Protein AF-A0A9X3I2Q0-F1 (afdb_monomer_lite)

Secondary structure (DSSP, 8-state):
-EEEEE-TTS-EEEEE----EEEEEETTEEEEEE-HHHHHHTPPPTTSSPPPHHHHHHHHHHHHHHHHIIIIITHHHH---SGGG--HHHHHHHHHHHHHHTTTTSPPPHHHHHHHHHHHHHHHHHHHHTT--SS--GGG--EEEEEETTEEEEEEEPP--TT--PPP---------S--HHHHHHHHHHHHHH-HHHHHHHHHHHHH---HHHHTT--GGGEEESSGGGTT-EEEEE----S-GGG--TT-TTS-SS-EEEEE--STT-TTT--

Foldseek 3Di:
DWDWDQDPVRDTDTDDDDFDWDWDQDPNDTDTDTDLLRCLLQPADPVGDGDAPVSSVLLNVLVVQLCCVDCPVCCVPNVDPDPQADDLVSVLVSLQVCQCQNPPGHHDALVSSVVSLLSVQSSLCSCQVVVSHPPDHNVLFDWDWDDDPPDDTDTDTDRSRPPRDHDDPVDPPVPCPDDPPVCLLVVLLVCCVPPVVCSVVSLCCVQFVDDNLQSLQWDPVQWDADPDVNLQFIKGFGDFPCNPVVQDDSVQGNGDPDTDITTRGDDVSPSPVSD

pLDDT: mean 82.1, std 14.94, range [30.7, 96.94]

Radius of gyration: 24.95 Å; chains: 1; bounding box: 60×42×74 Å

Organism: NCBI:txid2994553

Sequence (275 aa):
MSATETLPNGKNHTVDKMMIMLEQKKNGYAVSVVHPISEFIHLPLKKGGIPNIKTQEQVANSIVNFLNFVFIENHAKYKLSSVKDLLFEHGVDYLNIYGLMGRNNAPVKKETVKRCEWNLTRLYYFLAKKNILNHITINDFDFKEYSYEVLEVKRKPESPFINVNYPNDEEETLLIHDLPRELIIPFIQTAYTYTPRIALGVAFQCFGGLRAGEVVNIARTGITPSGEFGLYGFQVIIKNRNFRPELKDIKGKGTVKKRRRQGIFPFNGELLQLL

Structure (mmCIF, N/CA/C/O backbone):
data_AF-A0A9X3I2Q0-F1
#
_entry.id   AF-A0A9X3I2Q0-F1
#
loop_
_atom_site.group_PDB
_atom_site.id
_atom_site.type_symbol
_atom_site.label_atom_id
_atom_site.label_alt_id
_atom_site.label_comp_id
_atom_site.label_asym_id
_atom_site.label_entity_id
_atom_site.label_seq_id
_atom_site.pdbx_PDB_ins_code
_atom_site.Cartn_x
_atom_site.Cartn_y
_atom_site.Cartn_z
_atom_site.occupancy
_atom_site.B_iso_or_equiv
_atom_site.auth_seq_id
_atom_site.auth_comp_id
_atom_site.auth_asym_id
_atom_site.auth_atom_id
_atom_site.pdbx_PDB_model_num
ATOM 1 N N . MET A 1 1 ? 7.313 15.125 17.012 1.00 46.28 1 MET A N 1
ATOM 2 C CA . MET A 1 1 ? 8.711 14.779 17.372 1.00 46.28 1 MET A CA 1
ATOM 3 C C . MET A 1 1 ? 9.505 14.681 16.084 1.00 46.28 1 MET A C 1
ATOM 5 O O . MET A 1 1 ? 9.104 13.908 15.218 1.00 46.28 1 MET A O 1
ATOM 9 N N . SER A 1 2 ? 10.581 15.452 15.945 1.00 30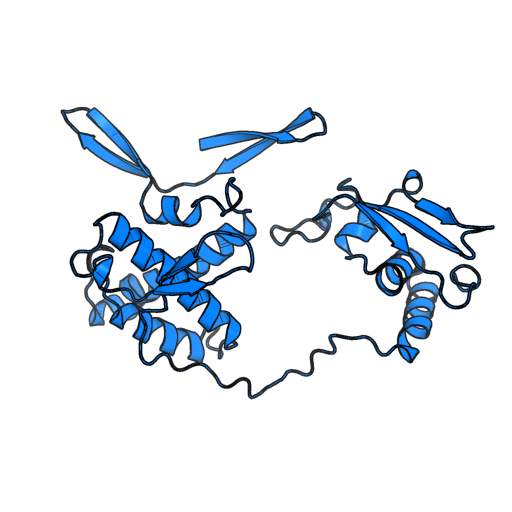.70 2 SER A N 1
ATOM 10 C CA . SER A 1 2 ? 11.485 15.350 14.795 1.00 30.70 2 SER A CA 1
ATOM 11 C C . SER A 1 2 ? 12.571 14.327 15.113 1.00 30.70 2 SER A C 1
ATOM 13 O O . SER A 1 2 ? 13.206 14.400 16.163 1.00 30.70 2 SER A O 1
ATOM 15 N N . ALA A 1 3 ? 12.737 13.338 14.238 1.00 42.81 3 ALA A N 1
ATOM 16 C CA . ALA A 1 3 ? 13.792 12.338 14.350 1.00 42.81 3 ALA A CA 1
ATOM 17 C C . ALA A 1 3 ? 14.791 12.550 13.212 1.00 42.81 3 ALA A C 1
ATOM 19 O O . ALA A 1 3 ? 14.398 12.667 12.048 1.00 42.81 3 ALA A O 1
ATOM 20 N N . THR A 1 4 ? 16.074 12.605 13.549 1.00 34.16 4 THR A N 1
ATOM 21 C CA . THR A 1 4 ? 17.157 12.775 12.581 1.00 34.16 4 THR A CA 1
ATOM 22 C C . THR A 1 4 ? 17.655 11.398 12.158 1.00 34.16 4 THR A C 1
ATOM 24 O O . THR A 1 4 ? 18.200 10.661 12.976 1.00 34.16 4 THR A O 1
ATOM 27 N N . GLU A 1 5 ? 17.471 11.030 10.891 1.00 45.44 5 GLU A N 1
ATOM 28 C CA . GLU A 1 5 ? 18.106 9.838 10.321 1.00 45.44 5 GLU A CA 1
ATOM 29 C C . GLU A 1 5 ? 19.362 10.252 9.553 1.00 45.44 5 GLU A C 1
ATOM 31 O O . GLU A 1 5 ? 19.302 11.052 8.615 1.00 45.44 5 GLU A O 1
ATOM 36 N N . THR A 1 6 ? 20.515 9.703 9.930 1.00 37.59 6 THR A N 1
ATOM 37 C CA . THR A 1 6 ? 21.753 9.882 9.169 1.00 37.59 6 THR A CA 1
ATOM 38 C C . THR A 1 6 ? 21.763 8.892 8.012 1.00 37.59 6 THR A C 1
ATOM 40 O O . THR A 1 6 ? 21.817 7.675 8.196 1.00 37.59 6 THR A O 1
ATOM 43 N N . LEU A 1 7 ? 21.692 9.407 6.788 1.00 46.19 7 LEU A N 1
ATOM 44 C CA . LEU A 1 7 ? 21.786 8.579 5.594 1.00 46.19 7 LEU A CA 1
ATOM 45 C C . LEU A 1 7 ? 23.218 8.021 5.442 1.00 46.19 7 LEU A C 1
ATOM 47 O O . LEU A 1 7 ? 24.177 8.663 5.870 1.00 46.19 7 LEU A O 1
ATOM 51 N N . PRO A 1 8 ? 23.417 6.896 4.723 1.00 39.22 8 PRO A N 1
ATOM 52 C CA . PRO A 1 8 ? 24.745 6.301 4.491 1.00 39.22 8 PRO A CA 1
ATOM 53 C C . PRO A 1 8 ? 25.756 7.200 3.755 1.00 39.22 8 PRO A C 1
ATOM 55 O O . PRO A 1 8 ? 26.887 6.796 3.519 1.00 39.22 8 PRO A O 1
ATOM 58 N N . ASN A 1 9 ? 25.332 8.380 3.302 1.00 53.69 9 ASN A N 1
ATOM 59 C CA . ASN A 1 9 ? 26.166 9.402 2.671 1.00 53.69 9 ASN A CA 1
ATOM 60 C C . ASN A 1 9 ? 26.502 10.565 3.627 1.00 53.69 9 ASN A C 1
ATOM 62 O O . ASN A 1 9 ? 26.901 11.624 3.151 1.00 53.69 9 ASN A O 1
ATOM 66 N N . GLY A 1 10 ? 26.275 10.405 4.936 1.00 45.53 10 GLY A N 1
ATOM 67 C CA . GLY A 1 10 ? 26.574 11.407 5.962 1.00 45.53 10 GLY A CA 1
ATOM 68 C C . GLY A 1 10 ? 25.602 12.590 6.014 1.00 45.53 10 GLY A C 1
ATOM 69 O O . GLY A 1 10 ? 25.798 13.494 6.818 1.00 45.53 10 GLY A O 1
ATOM 70 N N . LYS A 1 11 ? 24.551 12.613 5.180 1.00 49.09 11 LYS A N 1
ATOM 71 C CA . LYS A 1 11 ? 23.533 13.672 5.232 1.00 49.09 11 LYS A CA 1
ATOM 72 C C . LYS A 1 11 ? 22.471 13.343 6.276 1.00 49.09 11 LYS A C 1
ATOM 74 O O . LYS A 1 11 ? 21.853 12.280 6.218 1.00 49.09 11 LYS A O 1
ATOM 79 N N . ASN A 1 12 ? 22.232 14.287 7.180 1.00 42.41 12 ASN A N 1
ATOM 80 C CA . ASN A 1 12 ? 21.123 14.238 8.125 1.00 42.41 12 ASN A CA 1
ATOM 81 C C . ASN A 1 12 ? 19.817 14.536 7.387 1.00 42.41 12 ASN A C 1
ATOM 83 O O . ASN A 1 12 ? 19.688 15.567 6.727 1.00 42.41 12 ASN A O 1
ATOM 87 N N . HIS A 1 13 ? 18.866 13.615 7.473 1.00 50.25 13 HIS A N 1
ATOM 88 C CA . HIS A 1 13 ? 17.511 13.803 6.990 1.00 50.25 13 HIS A CA 1
ATOM 89 C C . HIS A 1 13 ? 16.603 14.024 8.197 1.00 50.25 13 HIS A C 1
ATOM 91 O O . HIS A 1 13 ? 16.436 13.131 9.031 1.00 50.25 13 HIS A O 1
ATOM 97 N N . THR A 1 14 ? 16.022 15.215 8.300 1.00 43.62 14 THR A N 1
ATOM 98 C CA . THR A 1 14 ? 15.002 15.505 9.308 1.00 43.62 14 THR A CA 1
ATOM 99 C C . THR A 1 14 ? 13.705 14.844 8.865 1.00 43.62 14 THR A C 1
ATOM 101 O O . THR A 1 14 ? 13.204 15.113 7.773 1.00 43.62 14 THR A O 1
ATOM 104 N N . VAL A 1 15 ? 13.188 13.918 9.669 1.00 56.28 15 VAL A N 1
ATOM 105 C CA . VAL A 1 15 ? 11.868 13.325 9.454 1.00 56.28 15 VAL A CA 1
ATOM 106 C C . VAL A 1 15 ? 10.928 13.915 10.492 1.00 56.28 15 VAL A C 1
ATOM 108 O O . VAL A 1 15 ? 11.006 13.575 11.677 1.00 56.28 15 VAL A O 1
ATOM 111 N N . ASP A 1 16 ? 10.031 14.784 10.039 1.00 53.66 16 ASP A N 1
ATOM 112 C CA . ASP A 1 16 ? 8.952 15.300 10.871 1.00 53.66 16 ASP A CA 1
ATOM 113 C C . ASP A 1 16 ? 7.819 14.279 10.922 1.00 53.66 16 ASP A C 1
ATOM 115 O O . ASP A 1 16 ? 7.307 13.822 9.899 1.00 53.66 16 ASP A O 1
ATOM 119 N N . LYS A 1 17 ? 7.458 13.879 12.143 1.00 64.00 17 LYS A N 1
ATOM 120 C CA . LYS A 1 17 ? 6.372 12.932 12.402 1.00 64.00 17 LYS A CA 1
ATOM 121 C C . LYS A 1 17 ? 5.273 13.623 13.188 1.00 64.00 17 LYS A C 1
ATOM 123 O O . LYS A 1 17 ? 5.524 14.169 14.271 1.00 64.00 17 LYS A O 1
ATOM 128 N N . MET A 1 18 ? 4.059 13.544 12.655 1.00 66.56 18 MET A N 1
ATOM 129 C CA . MET A 1 18 ? 2.840 13.945 13.344 1.00 66.56 18 MET A CA 1
ATOM 130 C C . MET A 1 18 ? 2.241 12.728 14.047 1.00 66.56 18 MET A C 1
ATOM 132 O O . MET A 1 18 ? 2.024 11.683 13.435 1.00 66.56 18 MET A O 1
ATOM 136 N N . MET A 1 19 ? 2.001 12.859 15.348 1.00 75.56 19 MET A N 1
ATOM 137 C CA . MET A 1 19 ? 1.354 11.842 16.172 1.00 75.56 19 MET A CA 1
ATOM 138 C C . MET A 1 19 ? 0.284 12.520 17.013 1.00 75.56 19 MET A C 1
ATOM 140 O O . MET A 1 19 ? 0.510 13.614 17.530 1.00 75.56 19 MET A O 1
ATOM 144 N N . ILE A 1 20 ? -0.860 11.860 17.162 1.00 79.19 20 ILE A N 1
ATOM 145 C CA . ILE A 1 20 ? -1.876 12.279 18.120 1.00 79.19 20 ILE A CA 1
ATOM 146 C C . ILE A 1 20 ? -1.388 11.826 19.495 1.00 79.19 20 ILE A C 1
ATOM 148 O O . ILE A 1 20 ? -1.065 10.652 19.689 1.00 79.19 20 ILE A O 1
ATOM 152 N N . MET A 1 21 ? -1.312 12.764 20.433 1.00 82.25 21 MET A N 1
ATOM 153 C CA . MET A 1 21 ? -0.919 12.525 21.819 1.00 82.25 21 MET A CA 1
ATOM 154 C C . MET A 1 21 ? -2.135 12.768 22.714 1.00 82.25 21 MET A C 1
ATOM 156 O O . MET A 1 21 ? -2.898 13.703 22.489 1.00 82.25 21 MET A O 1
ATOM 160 N N . LEU A 1 22 ? -2.309 11.923 23.719 1.00 78.06 22 LEU A N 1
ATOM 161 C CA . LEU A 1 22 ? -3.275 12.065 24.794 1.00 78.06 22 LEU A CA 1
ATOM 162 C C . LEU A 1 22 ? -2.547 12.566 26.034 1.00 78.06 22 LEU A C 1
ATOM 164 O O . LEU A 1 22 ? -1.556 11.969 26.450 1.00 78.06 22 LEU A O 1
ATOM 168 N N . GLU A 1 23 ? -3.053 13.629 26.640 1.00 82.00 23 GLU A N 1
ATOM 169 C CA . GLU A 1 23 ? -2.569 14.089 27.935 1.00 82.00 23 GLU A CA 1
ATOM 170 C C . GLU A 1 23 ? -3.354 13.382 29.042 1.00 82.00 23 GLU A C 1
ATOM 172 O O . GLU A 1 23 ? -4.584 13.413 29.075 1.00 82.00 23 GLU A O 1
ATOM 177 N N . GLN A 1 24 ? -2.645 12.702 29.939 1.00 78.12 24 GLN A N 1
ATOM 178 C CA . GLN A 1 24 ? -3.233 12.017 31.084 1.00 78.12 24 GLN A CA 1
ATOM 179 C C . GLN A 1 24 ? -2.629 12.564 32.370 1.00 78.12 24 GLN A C 1
ATOM 181 O O . GLN A 1 24 ? -1.410 12.640 32.504 1.00 78.12 24 GLN A O 1
ATOM 186 N N . LYS A 1 25 ? -3.469 12.901 33.352 1.00 76.50 25 LYS A N 1
ATOM 187 C CA . LYS A 1 25 ? -2.994 13.240 34.697 1.00 76.50 25 LYS A CA 1
ATOM 188 C C . LYS A 1 25 ? -2.836 11.962 35.509 1.00 76.50 25 LYS A C 1
ATOM 190 O O . LYS A 1 25 ? -3.828 11.331 35.867 1.00 76.50 25 LYS A O 1
ATOM 195 N N . LYS A 1 26 ? -1.595 11.588 35.814 1.00 72.75 26 LYS A N 1
ATOM 196 C CA . LYS A 1 26 ? -1.273 10.460 36.695 1.00 72.75 26 LYS A CA 1
ATOM 197 C C . LYS A 1 26 ? -0.475 10.986 37.881 1.00 72.75 26 LYS A C 1
ATOM 199 O O . LYS A 1 26 ? 0.572 11.598 37.700 1.00 72.75 26 LYS A O 1
ATOM 204 N N . ASN A 1 27 ? -0.989 10.775 39.092 1.00 74.31 27 ASN A N 1
ATOM 205 C CA . ASN A 1 27 ? -0.372 11.232 40.344 1.00 74.31 27 ASN A CA 1
ATOM 206 C C . ASN A 1 27 ? -0.059 12.746 40.371 1.00 74.31 27 ASN A C 1
ATOM 208 O O . ASN A 1 27 ? 0.977 13.153 40.881 1.00 74.31 27 ASN A O 1
ATOM 212 N N . GLY A 1 28 ? -0.923 13.582 39.784 1.00 75.06 28 GLY A N 1
ATOM 213 C CA . GLY A 1 28 ? -0.739 15.042 39.744 1.00 75.06 28 GLY A CA 1
ATOM 214 C C . GLY A 1 28 ? 0.158 15.566 38.614 1.00 75.06 28 GLY A C 1
ATOM 215 O O . GLY A 1 28 ? 0.154 16.768 38.367 1.00 75.06 28 GLY A O 1
ATOM 216 N N . TYR A 1 29 ? 0.846 14.693 37.872 1.00 71.94 29 TYR A N 1
ATOM 217 C CA . TYR A 1 29 ? 1.671 15.071 36.722 1.00 71.94 29 TYR A CA 1
ATOM 218 C C . TYR A 1 29 ? 0.947 14.794 35.404 1.00 71.94 29 TYR A C 1
ATOM 220 O O . TYR A 1 29 ? 0.325 13.741 35.232 1.00 71.94 29 TYR A O 1
ATOM 228 N N . ALA A 1 30 ? 1.039 15.736 34.465 1.00 74.81 30 ALA A N 1
ATOM 229 C CA . ALA A 1 30 ? 0.600 15.538 33.091 1.00 74.81 30 ALA A CA 1
ATOM 230 C C . ALA A 1 30 ? 1.614 14.659 32.347 1.00 74.81 30 ALA A C 1
ATOM 232 O O . ALA A 1 30 ? 2.792 14.998 32.238 1.00 74.81 30 ALA A O 1
ATOM 233 N N . VAL A 1 31 ? 1.154 13.519 31.843 1.00 78.81 31 VAL A N 1
ATOM 234 C CA . VAL A 1 31 ? 1.938 12.584 31.040 1.00 78.81 31 VAL A CA 1
ATOM 235 C C . VAL A 1 31 ? 1.318 12.508 29.653 1.00 78.81 31 VAL A C 1
ATOM 237 O O . VAL A 1 31 ? 0.141 12.180 29.506 1.00 78.81 31 VAL A O 1
ATOM 240 N N . SER A 1 32 ? 2.124 12.779 28.630 1.00 80.56 32 SER A N 1
ATOM 241 C CA . SER A 1 32 ? 1.711 12.649 27.233 1.00 80.56 32 SER A CA 1
ATOM 242 C C . SER A 1 32 ? 1.932 11.218 26.745 1.00 80.56 32 SER A C 1
ATOM 244 O O . SER A 1 32 ? 3.064 10.740 26.684 1.00 80.56 32 SER A O 1
ATOM 246 N N . VAL A 1 33 ? 0.856 10.539 26.359 1.00 83.06 33 VAL A N 1
ATOM 247 C CA . VAL A 1 33 ? 0.855 9.164 25.841 1.00 83.06 33 VAL A CA 1
ATOM 248 C C . VAL A 1 33 ? 0.425 9.182 24.376 1.00 83.06 33 VAL A C 1
ATOM 250 O O . VAL A 1 33 ? -0.475 9.923 24.004 1.00 83.06 33 VAL A O 1
ATOM 253 N N . VAL A 1 34 ? 1.047 8.381 23.513 1.00 83.75 34 VAL A N 1
ATOM 254 C CA . VAL A 1 34 ? 0.645 8.306 22.096 1.00 83.75 34 VAL A CA 1
ATOM 255 C C . VAL A 1 34 ? -0.761 7.708 21.986 1.00 83.75 34 VAL A C 1
ATOM 257 O O . VAL A 1 34 ? -1.063 6.696 22.617 1.00 83.75 34 VAL A O 1
ATOM 260 N N . HIS A 1 35 ? -1.626 8.308 21.165 1.00 86.62 35 HIS A N 1
ATOM 261 C CA . HIS A 1 35 ? -2.954 7.763 20.900 1.00 86.62 35 HIS A CA 1
ATOM 262 C C . HIS A 1 35 ? -2.839 6.372 20.242 1.00 86.62 35 HIS A C 1
ATOM 264 O O . HIS A 1 35 ? -2.072 6.229 19.283 1.00 86.62 35 HIS A O 1
ATOM 270 N N . PRO A 1 36 ? -3.638 5.366 20.652 1.00 86.31 36 PRO A N 1
ATOM 271 C CA . PRO A 1 36 ? -3.540 3.999 20.130 1.00 86.31 36 PRO A CA 1
ATOM 272 C C . PRO A 1 36 ? -3.592 3.890 18.600 1.00 86.31 36 PRO A C 1
ATOM 274 O O . PRO A 1 36 ? -2.883 3.084 18.009 1.00 86.31 36 PRO A O 1
ATOM 277 N N . ILE A 1 37 ? -4.382 4.738 17.934 1.00 88.06 37 ILE A N 1
ATOM 278 C CA . ILE A 1 37 ? -4.442 4.785 16.460 1.00 88.06 37 ILE A CA 1
ATOM 279 C C . ILE A 1 37 ? -3.113 5.261 15.854 1.00 88.06 37 ILE A C 1
ATOM 281 O O . ILE A 1 37 ? -2.621 4.662 14.897 1.00 88.06 37 ILE A O 1
ATOM 285 N N . SER A 1 38 ? -2.509 6.324 16.399 1.00 87.56 38 SER A N 1
ATOM 286 C CA . SER A 1 38 ? -1.207 6.802 15.921 1.00 87.56 38 SER A CA 1
ATOM 287 C C . SER A 1 38 ? -0.124 5.761 16.167 1.00 87.56 38 SER A C 1
ATOM 289 O O . SER A 1 38 ? 0.700 5.524 15.288 1.00 87.56 38 SER A O 1
ATOM 291 N N . GLU A 1 39 ? -0.155 5.090 17.315 1.00 89.56 39 GLU A N 1
ATOM 292 C CA . GLU A 1 39 ? 0.756 3.990 17.612 1.00 89.56 39 GLU A CA 1
ATOM 293 C C . GLU A 1 39 ? 0.581 2.819 16.634 1.00 89.56 39 GLU A C 1
ATOM 295 O O . GLU A 1 39 ? 1.568 2.307 16.108 1.00 89.56 39 GLU A O 1
ATOM 300 N N . PHE A 1 40 ? -0.664 2.445 16.318 1.00 90.75 40 PHE A N 1
ATOM 301 C CA . PHE A 1 40 ? -0.974 1.385 15.360 1.00 90.75 40 PHE A CA 1
ATOM 302 C C . PHE A 1 40 ? -0.371 1.652 13.973 1.00 90.75 40 PHE A C 1
ATOM 304 O O . PHE A 1 40 ? 0.249 0.766 13.378 1.00 90.75 40 PHE A O 1
ATOM 311 N N . ILE A 1 41 ? -0.515 2.880 13.462 1.00 88.62 41 ILE A N 1
ATOM 312 C CA . ILE A 1 41 ? 0.017 3.288 12.149 1.00 88.62 41 ILE A CA 1
ATOM 313 C C . ILE A 1 41 ? 1.550 3.171 12.108 1.00 88.62 41 ILE A C 1
ATOM 315 O O . ILE A 1 41 ? 2.121 2.832 11.069 1.00 88.62 41 ILE A O 1
ATOM 319 N N . HIS A 1 42 ? 2.210 3.397 13.244 1.00 86.88 42 HIS A N 1
ATOM 320 C CA . HIS A 1 42 ? 3.665 3.353 13.379 1.00 86.88 42 HIS A CA 1
ATOM 321 C C . HIS A 1 42 ? 4.208 1.990 13.828 1.00 86.88 42 HIS A C 1
ATOM 323 O O . HIS A 1 42 ? 5.415 1.881 14.062 1.00 86.88 42 HIS A O 1
ATOM 329 N N . LEU A 1 43 ? 3.364 0.952 13.928 1.00 84.94 43 LEU A N 1
ATOM 330 C CA . LEU A 1 43 ? 3.806 -0.373 14.359 1.00 84.94 43 LEU A CA 1
ATOM 331 C C . LEU A 1 43 ? 4.999 -0.861 13.522 1.00 84.94 43 LEU A C 1
ATOM 333 O O . LEU A 1 43 ? 4.945 -0.814 12.286 1.00 84.94 43 LEU A O 1
ATOM 337 N N . PRO A 1 44 ? 6.062 -1.362 14.175 1.00 76.44 44 PRO A N 1
ATOM 338 C CA . PRO A 1 44 ? 7.269 -1.766 13.481 1.00 76.44 44 PRO A CA 1
ATOM 339 C C . PRO A 1 44 ? 7.003 -2.923 12.515 1.00 76.44 44 PRO A C 1
ATOM 341 O O . PRO A 1 44 ? 6.182 -3.814 12.756 1.00 76.44 44 PRO A O 1
ATOM 344 N N . LEU A 1 45 ? 7.734 -2.921 11.401 1.00 73.06 45 LEU A N 1
ATOM 345 C CA . LEU A 1 45 ? 7.717 -4.024 10.448 1.00 73.06 45 LEU A CA 1
ATOM 346 C C . LEU A 1 45 ? 8.358 -5.274 11.065 1.00 73.06 45 LEU A C 1
ATOM 348 O O . LEU A 1 45 ? 9.193 -5.192 11.961 1.00 73.06 45 LEU A O 1
ATOM 352 N N . LYS A 1 46 ? 8.047 -6.453 10.509 1.00 65.62 46 LYS A N 1
ATOM 353 C CA . LYS A 1 46 ? 8.608 -7.742 10.966 1.00 65.62 46 LYS A CA 1
ATOM 354 C C . LYS A 1 46 ? 10.142 -7.790 11.018 1.00 65.62 46 LYS A C 1
ATOM 356 O O . LYS A 1 46 ? 10.686 -8.585 11.768 1.00 65.62 46 LYS A O 1
ATOM 361 N N . LYS A 1 47 ? 10.830 -6.994 10.193 1.00 62.44 47 LYS A N 1
ATOM 362 C CA . LYS A 1 47 ? 12.301 -6.915 10.141 1.00 62.44 47 LYS A CA 1
ATOM 363 C C . LYS A 1 47 ? 12.871 -5.787 11.017 1.00 62.44 47 LYS A C 1
ATOM 365 O O . LYS A 1 47 ? 14.034 -5.437 10.864 1.00 62.44 47 LYS A O 1
ATOM 370 N N . GLY A 1 48 ? 12.051 -5.208 11.894 1.00 65.94 48 GLY A N 1
ATOM 371 C CA . GLY A 1 48 ? 12.355 -3.967 12.595 1.00 65.94 48 GLY A CA 1
ATOM 372 C C . GLY A 1 48 ? 12.147 -2.733 11.712 1.00 65.94 48 GLY A C 1
ATOM 373 O O . GLY A 1 48 ? 11.976 -2.829 10.493 1.00 65.94 48 GLY A O 1
ATOM 374 N N . GLY A 1 49 ? 12.144 -1.565 12.351 1.00 73.88 49 GLY A N 1
ATOM 375 C CA . GLY A 1 49 ? 11.985 -0.272 11.688 1.00 73.88 49 GLY A CA 1
ATOM 376 C C . GLY A 1 49 ? 10.532 0.146 11.455 1.00 73.88 49 GLY A C 1
ATOM 377 O O . GLY A 1 49 ? 9.605 -0.666 11.432 1.00 73.88 49 GLY A O 1
ATOM 378 N N . ILE A 1 50 ? 10.347 1.454 11.293 1.00 74.50 50 ILE A N 1
ATOM 379 C CA . ILE A 1 50 ? 9.042 2.082 11.077 1.00 74.50 50 ILE A CA 1
ATOM 380 C C . ILE A 1 50 ? 8.656 1.910 9.597 1.00 74.50 50 ILE A C 1
ATOM 382 O O . ILE A 1 50 ? 9.524 2.034 8.726 1.00 74.50 50 ILE A O 1
ATOM 386 N N . PRO A 1 51 ? 7.380 1.625 9.272 1.00 77.94 51 PRO A N 1
ATOM 387 C CA . PRO A 1 51 ? 6.929 1.567 7.886 1.00 77.94 51 PRO A CA 1
ATOM 388 C C . PRO A 1 51 ? 7.252 2.864 7.137 1.00 77.94 51 PRO A C 1
ATOM 390 O O . PRO A 1 51 ? 7.255 3.945 7.721 1.00 77.94 51 PRO A O 1
ATOM 393 N N . ASN A 1 52 ? 7.492 2.788 5.827 1.00 76.56 52 ASN A N 1
ATOM 394 C CA . ASN A 1 52 ? 7.668 4.009 5.038 1.00 76.56 52 ASN A CA 1
ATOM 395 C C . ASN A 1 52 ? 6.374 4.852 5.025 1.00 76.56 52 ASN A C 1
ATOM 397 O O . ASN A 1 52 ? 5.281 4.322 5.235 1.00 76.56 52 ASN A O 1
ATOM 401 N N . ILE A 1 53 ? 6.503 6.152 4.742 1.00 79.69 53 ILE A N 1
ATOM 402 C CA . ILE A 1 53 ? 5.390 7.122 4.774 1.00 79.69 53 ILE A CA 1
ATOM 403 C C . ILE A 1 53 ? 4.207 6.654 3.923 1.00 79.69 53 ILE A C 1
ATOM 405 O O . ILE A 1 53 ? 3.070 6.720 4.368 1.00 79.69 53 ILE A O 1
ATOM 409 N N . LYS A 1 54 ? 4.462 6.097 2.736 1.00 79.19 54 LYS A N 1
ATOM 410 C CA . LYS A 1 54 ? 3.406 5.595 1.849 1.00 79.19 54 LYS A CA 1
ATOM 411 C C . LYS A 1 54 ? 2.615 4.447 2.477 1.00 79.19 54 LYS A C 1
ATOM 413 O O . LYS A 1 54 ? 1.397 4.396 2.355 1.00 79.19 54 LYS A O 1
ATOM 418 N N . THR A 1 55 ? 3.296 3.505 3.124 1.00 83.19 55 THR A N 1
ATOM 419 C CA . THR A 1 55 ? 2.639 2.404 3.832 1.00 83.19 55 THR A CA 1
ATOM 420 C C . THR A 1 55 ? 1.818 2.942 5.001 1.00 83.19 55 THR A C 1
ATOM 422 O O . THR A 1 55 ? 0.683 2.508 5.179 1.00 83.19 55 THR A O 1
ATOM 425 N N . GLN A 1 56 ? 2.356 3.904 5.759 1.00 86.56 56 GLN A N 1
ATOM 426 C CA . GLN A 1 56 ? 1.620 4.561 6.844 1.00 86.56 56 GLN A CA 1
ATOM 427 C C . GLN A 1 56 ? 0.368 5.269 6.318 1.00 86.56 56 GLN A C 1
ATOM 429 O O . GLN A 1 56 ? -0.712 5.051 6.849 1.00 86.56 56 GLN A O 1
ATOM 434 N N . GLU A 1 57 ? 0.489 6.038 5.234 1.00 85.62 57 GLU A N 1
ATOM 435 C CA . GLU A 1 57 ? -0.612 6.751 4.578 1.00 85.62 57 GLU A CA 1
ATOM 436 C C . GLU A 1 57 ? -1.697 5.784 4.082 1.00 85.62 57 GLU A C 1
ATOM 438 O O . GLU A 1 57 ? -2.885 6.016 4.285 1.00 85.62 57 GLU A O 1
ATOM 443 N N . GLN A 1 58 ? -1.313 4.658 3.473 1.00 85.88 58 GLN A N 1
ATOM 444 C CA . GLN A 1 58 ? -2.266 3.638 3.019 1.00 85.88 58 GLN A CA 1
ATOM 445 C C . GLN A 1 58 ? -3.051 3.008 4.176 1.00 85.88 58 GLN A C 1
ATOM 447 O O . GLN A 1 58 ? -4.267 2.820 4.071 1.00 85.88 58 GLN A O 1
ATOM 452 N N . VAL A 1 59 ? -2.365 2.685 5.274 1.00 90.06 59 VAL A N 1
ATOM 453 C CA . VAL A 1 59 ? -2.999 2.152 6.485 1.00 90.06 59 VAL A CA 1
ATOM 454 C C . VAL A 1 59 ? -3.902 3.216 7.110 1.00 90.06 59 VAL A C 1
ATOM 456 O O . VAL A 1 59 ? -5.074 2.943 7.350 1.00 90.06 59 VAL A O 1
ATOM 459 N N . ALA A 1 60 ? -3.399 4.439 7.287 1.00 90.38 60 ALA A N 1
ATOM 460 C CA . ALA A 1 60 ? -4.137 5.561 7.854 1.00 90.38 60 ALA A CA 1
ATOM 461 C C . ALA A 1 60 ? -5.412 5.866 7.061 1.00 90.38 60 ALA A C 1
ATOM 463 O O . ALA A 1 60 ? -6.474 5.968 7.657 1.00 90.38 60 ALA A O 1
ATOM 464 N N . ASN A 1 61 ? -5.343 5.917 5.728 1.00 89.75 61 ASN A N 1
ATOM 465 C CA . ASN A 1 61 ? -6.515 6.148 4.882 1.00 89.75 61 ASN A CA 1
ATOM 466 C C . ASN A 1 61 ? -7.591 5.069 5.061 1.00 89.75 61 ASN A C 1
ATOM 468 O O . ASN A 1 61 ? -8.772 5.394 5.087 1.00 89.75 61 ASN A O 1
ATOM 472 N N . SER A 1 62 ? -7.195 3.800 5.216 1.00 92.12 62 SER A N 1
ATOM 473 C CA . SER A 1 62 ? -8.153 2.712 5.474 1.00 92.12 62 SER A CA 1
ATOM 474 C C . SER A 1 62 ? -8.871 2.919 6.811 1.00 92.12 62 SER A C 1
ATOM 476 O O . SER A 1 62 ? -10.087 2.799 6.890 1.00 92.12 62 SER A O 1
ATOM 478 N N . ILE A 1 63 ? -8.116 3.284 7.852 1.00 93.44 63 ILE A N 1
ATOM 479 C CA . ILE A 1 63 ? -8.646 3.498 9.204 1.00 93.44 63 ILE A CA 1
ATOM 480 C C . ILE A 1 63 ? -9.522 4.748 9.263 1.00 93.44 63 ILE A C 1
ATOM 482 O O . ILE A 1 63 ? -10.609 4.698 9.817 1.00 93.44 63 ILE A O 1
ATOM 486 N N . VAL A 1 64 ? -9.065 5.869 8.704 1.00 92.94 64 VAL A N 1
ATOM 487 C CA . VAL A 1 64 ? -9.796 7.142 8.738 1.00 92.94 64 VAL A CA 1
ATOM 488 C C . VAL A 1 64 ? -11.126 7.015 8.011 1.00 92.94 64 VAL A C 1
ATOM 490 O O . VAL A 1 64 ? -12.138 7.444 8.549 1.00 92.94 64 VAL A O 1
ATOM 493 N N . ASN A 1 65 ? -11.151 6.381 6.835 1.00 92.12 65 ASN A N 1
ATOM 494 C CA . ASN A 1 65 ? -12.405 6.160 6.116 1.00 92.12 65 ASN A CA 1
ATOM 495 C C . ASN A 1 65 ? -13.382 5.311 6.948 1.00 92.12 65 ASN A C 1
ATOM 497 O O . ASN A 1 65 ? -14.554 5.653 7.040 1.00 92.12 65 ASN A O 1
ATOM 501 N N . PHE A 1 66 ? -12.894 4.247 7.592 1.00 95.50 66 PHE A N 1
ATOM 502 C CA . PHE A 1 66 ? -13.708 3.426 8.487 1.00 95.50 66 PHE A CA 1
ATOM 503 C C . PHE A 1 66 ? -14.236 4.215 9.697 1.00 95.50 66 PHE A C 1
ATOM 505 O O . PHE A 1 66 ? -15.420 4.158 10.015 1.00 95.50 66 PHE A O 1
ATOM 512 N N . LEU A 1 67 ? -13.382 4.986 10.370 1.00 94.38 67 LEU A N 1
ATOM 513 C CA . LEU A 1 67 ? -13.792 5.759 11.543 1.00 94.38 67 LEU A CA 1
ATOM 514 C C . LEU A 1 67 ? -14.776 6.871 11.174 1.00 94.38 67 LEU A C 1
ATOM 516 O O . LEU A 1 67 ? -15.741 7.077 11.901 1.00 94.38 67 LEU A O 1
ATOM 520 N N . ASN A 1 68 ? -14.583 7.544 10.040 1.00 94.12 68 ASN A N 1
ATOM 521 C CA . ASN A 1 68 ? -15.548 8.520 9.537 1.00 94.12 68 ASN A CA 1
ATOM 522 C C . ASN A 1 68 ? -16.894 7.855 9.237 1.00 94.12 68 ASN A C 1
ATOM 524 O O . ASN A 1 68 ? -17.931 8.375 9.645 1.00 94.12 68 ASN A O 1
ATOM 528 N N . PHE A 1 69 ? -16.880 6.675 8.616 1.00 94.69 69 PHE A N 1
ATOM 529 C CA . PHE A 1 69 ? -18.095 5.915 8.353 1.00 94.69 69 PHE A CA 1
ATOM 530 C C . PHE A 1 69 ? -18.881 5.614 9.637 1.00 94.69 69 PHE A C 1
ATOM 532 O O . PHE A 1 69 ? -20.093 5.829 9.688 1.00 94.69 69 PHE A O 1
ATOM 539 N N . VAL A 1 70 ? -18.202 5.150 10.691 1.00 95.56 70 VAL A N 1
ATOM 540 C CA . VAL A 1 70 ? -18.853 4.744 11.947 1.00 95.56 70 VAL A CA 1
ATOM 541 C C . VAL A 1 70 ? -19.255 5.941 12.816 1.00 95.56 70 VAL A C 1
ATOM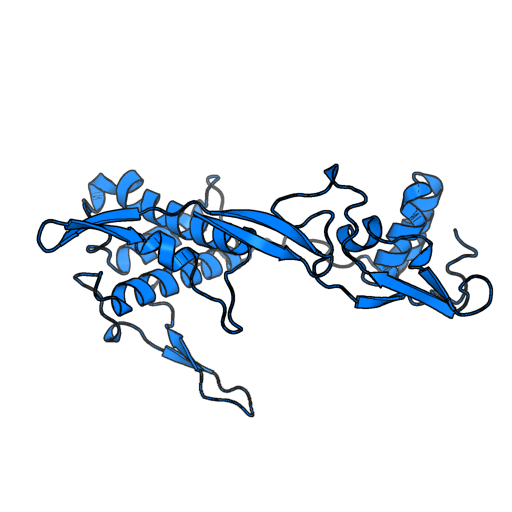 543 O O . VAL A 1 70 ? -20.382 5.991 13.306 1.00 95.56 70 VAL A O 1
ATOM 546 N N . PHE A 1 71 ? -18.349 6.898 13.030 1.00 94.38 71 PHE A N 1
ATOM 547 C CA . PHE A 1 71 ? -18.540 7.988 13.996 1.00 94.38 71 PHE A CA 1
ATOM 548 C C . PHE A 1 71 ? -19.207 9.231 13.416 1.00 94.38 71 PHE A C 1
ATOM 550 O O . PHE A 1 71 ? -19.719 10.034 14.190 1.00 94.38 71 PHE A O 1
ATOM 557 N N . ILE A 1 72 ? -19.188 9.411 12.093 1.00 93.19 72 ILE A N 1
ATOM 558 C CA . ILE A 1 72 ? -19.695 10.622 11.436 1.00 93.19 72 ILE A CA 1
ATOM 559 C C . ILE A 1 72 ? -20.874 10.263 10.534 1.00 93.19 72 ILE A C 1
ATOM 561 O O . ILE A 1 72 ? -21.999 10.674 10.804 1.00 93.19 72 ILE A O 1
ATOM 565 N N . GLU A 1 73 ? -20.644 9.455 9.499 1.00 92.50 73 GLU A N 1
ATOM 566 C CA . GLU A 1 73 ? -21.644 9.184 8.455 1.00 92.50 73 GLU A CA 1
ATOM 567 C C . GLU A 1 73 ? -22.833 8.374 8.991 1.00 92.50 73 GLU A C 1
ATOM 569 O O . GLU A 1 73 ? -23.981 8.662 8.665 1.00 92.50 73 GLU A O 1
ATOM 574 N N . ASN A 1 74 ? -22.574 7.403 9.874 1.00 93.75 74 ASN A N 1
ATOM 575 C CA . ASN A 1 74 ? -23.596 6.542 10.474 1.00 93.75 74 ASN A CA 1
ATOM 576 C C . ASN A 1 74 ? -23.782 6.797 11.975 1.00 93.75 74 ASN A C 1
ATOM 578 O O . ASN A 1 74 ? -24.270 5.926 12.701 1.00 93.75 74 ASN A O 1
ATOM 582 N N . HIS A 1 75 ? -23.443 8.001 12.452 1.00 91.75 75 HIS A N 1
ATOM 583 C CA . HIS A 1 75 ? -23.579 8.343 13.868 1.00 91.75 75 HIS A CA 1
ATOM 584 C C . HIS A 1 75 ? -25.015 8.154 14.377 1.00 91.75 75 HIS A C 1
ATOM 586 O O . HIS A 1 75 ? -25.220 7.622 15.464 1.00 91.75 75 HIS A O 1
ATOM 592 N N . ALA A 1 76 ? -26.022 8.512 13.575 1.00 91.75 76 ALA A N 1
ATOM 593 C CA . ALA A 1 76 ? -27.428 8.342 13.948 1.00 91.75 76 ALA A CA 1
ATOM 594 C C . ALA A 1 76 ? -27.823 6.868 14.171 1.00 91.75 76 ALA A C 1
ATOM 596 O O . ALA A 1 76 ? -28.670 6.589 15.024 1.00 91.75 76 ALA A O 1
ATOM 597 N N . LYS A 1 77 ? -27.196 5.940 13.430 1.00 93.62 77 LYS A N 1
ATOM 598 C CA . LYS A 1 77 ? -27.431 4.492 13.518 1.00 93.62 77 LYS A CA 1
ATOM 599 C C . LYS A 1 77 ? -26.701 3.886 14.716 1.00 93.62 77 LYS A C 1
ATOM 601 O O . LYS A 1 77 ? -27.338 3.235 15.536 1.00 93.62 77 LYS A O 1
ATOM 606 N N . TYR A 1 78 ? -25.388 4.101 14.823 1.00 93.12 78 TYR A N 1
ATOM 607 C CA . TYR A 1 78 ? -24.563 3.406 15.821 1.00 93.12 78 TYR A CA 1
ATOM 608 C C . TYR A 1 78 ? -24.435 4.150 17.151 1.00 93.12 78 TYR A C 1
ATOM 610 O O . TYR A 1 78 ? -24.228 3.521 18.182 1.00 93.12 78 TYR A O 1
ATOM 618 N N . LYS A 1 79 ? -24.543 5.485 17.141 1.00 92.06 79 LYS A N 1
ATOM 619 C CA . LYS A 1 79 ? -24.446 6.359 18.324 1.00 92.06 79 LYS A CA 1
ATOM 620 C C . LYS A 1 79 ? -23.203 6.101 19.186 1.00 92.06 79 LYS A C 1
ATOM 622 O O . LYS A 1 79 ? -23.238 6.266 20.404 1.00 92.06 79 LYS A O 1
ATOM 627 N N . LEU A 1 80 ? -22.093 5.715 18.556 1.00 91.12 80 LEU A N 1
ATOM 628 C CA . LEU A 1 80 ? -20.839 5.482 19.266 1.00 91.12 80 LEU A CA 1
ATOM 629 C C . LEU A 1 80 ? -20.220 6.811 19.693 1.00 91.12 80 LEU A C 1
ATOM 631 O O . LEU A 1 80 ? -20.122 7.749 18.899 1.00 91.12 80 LEU A O 1
ATOM 635 N N . SER A 1 81 ? -19.758 6.863 20.939 1.00 86.25 81 SER A N 1
ATOM 636 C CA . SER A 1 81 ? -19.021 8.003 21.494 1.00 86.25 81 SER A CA 1
ATOM 637 C C . SER A 1 81 ? -17.518 7.735 21.600 1.00 86.25 81 SER A C 1
ATOM 639 O O . SER A 1 81 ? -16.731 8.667 21.764 1.00 86.25 81 SER A O 1
ATOM 641 N N . SER A 1 82 ? -17.100 6.469 21.487 1.00 89.88 82 SER A N 1
ATOM 642 C CA . SER A 1 82 ? -15.717 6.057 21.688 1.00 89.88 82 SER A CA 1
ATOM 643 C C . SER A 1 82 ? -15.308 4.885 20.802 1.00 89.88 82 SER A C 1
ATOM 645 O O . SER A 1 82 ? -16.089 3.981 20.517 1.00 89.88 82 SER A O 1
ATOM 647 N N . VAL A 1 83 ? -14.023 4.852 20.436 1.00 90.31 83 VAL A N 1
ATOM 648 C CA . VAL A 1 83 ? -13.371 3.720 19.746 1.00 90.31 83 VAL A CA 1
ATOM 649 C C . VAL A 1 83 ? -13.438 2.433 20.578 1.00 90.31 83 VAL A C 1
ATOM 651 O O . VAL A 1 83 ? -13.344 1.340 20.028 1.00 90.31 83 VAL A O 1
ATOM 654 N N . LYS A 1 84 ? -13.620 2.544 21.899 1.00 92.81 84 LYS A N 1
ATOM 655 C CA . LYS A 1 84 ? -13.760 1.391 22.799 1.00 92.81 84 LYS A CA 1
ATOM 656 C C . LYS A 1 84 ? -15.019 0.561 22.526 1.00 92.81 84 LYS A C 1
ATOM 658 O O . LYS A 1 84 ? -15.016 -0.632 22.808 1.00 92.81 84 LYS A O 1
ATOM 663 N N . ASP A 1 85 ? -16.047 1.180 21.950 1.00 94.62 85 ASP A N 1
ATOM 664 C CA . ASP A 1 85 ? -17.363 0.572 21.722 1.00 94.62 85 ASP A CA 1
ATOM 665 C C . ASP A 1 85 ? -17.494 -0.021 20.307 1.00 94.62 85 ASP A C 1
ATOM 667 O O . ASP A 1 85 ? -18.589 -0.308 19.828 1.00 94.62 85 ASP A O 1
ATOM 671 N N . LEU A 1 86 ? -16.375 -0.179 19.592 1.00 95.75 86 LEU A N 1
ATOM 672 C CA . LEU A 1 86 ? -16.373 -0.809 18.278 1.00 95.75 86 LEU A CA 1
ATOM 673 C C . LEU A 1 86 ? -16.706 -2.304 18.379 1.00 95.75 86 LEU A C 1
ATOM 675 O O . LEU A 1 86 ? -16.110 -3.028 19.174 1.00 95.75 86 LEU A O 1
ATOM 679 N N . LEU A 1 87 ? -17.596 -2.755 17.494 1.00 96.25 87 LEU A N 1
ATOM 680 C CA . LEU A 1 87 ? -17.973 -4.149 17.276 1.00 96.25 87 LEU A CA 1
ATOM 681 C C . LEU A 1 87 ? -17.552 -4.610 15.870 1.00 96.25 87 LEU A C 1
ATOM 683 O O . LEU A 1 87 ? -17.221 -3.773 15.019 1.00 96.25 87 LEU A O 1
ATOM 687 N N . PHE A 1 88 ? -17.533 -5.920 15.608 1.00 96.94 88 PHE A N 1
ATOM 688 C CA . PHE A 1 88 ? -17.146 -6.454 14.294 1.00 96.94 88 PHE A CA 1
ATOM 689 C C . PHE A 1 88 ? -18.171 -6.113 13.206 1.00 96.94 88 PHE A C 1
ATOM 691 O O . PHE A 1 88 ? -17.788 -5.841 12.068 1.00 96.94 88 PHE A O 1
ATOM 698 N N . GLU A 1 89 ? -19.448 -6.016 13.567 1.00 96.00 89 GLU A N 1
ATOM 699 C CA . GLU A 1 89 ? -20.566 -5.663 12.692 1.00 96.00 89 GLU A CA 1
ATOM 700 C C . GLU A 1 89 ? -20.359 -4.291 12.042 1.00 96.00 89 GLU A C 1
ATOM 702 O O . GLU A 1 89 ? -20.635 -4.121 10.857 1.00 96.00 89 GLU A O 1
ATOM 707 N N . HIS A 1 90 ? -19.773 -3.327 12.764 1.00 96.44 90 HIS A N 1
ATOM 708 C CA . HIS A 1 90 ? -19.430 -2.022 12.188 1.00 96.44 90 HIS A CA 1
ATOM 709 C C . HIS A 1 90 ? -18.424 -2.154 11.036 1.00 96.44 90 HIS A C 1
ATOM 711 O O . HIS A 1 90 ? -18.501 -1.418 10.052 1.00 96.44 90 HIS A O 1
ATOM 717 N N . GLY A 1 91 ? -17.470 -3.082 11.165 1.00 96.06 91 GLY A N 1
ATOM 718 C CA . GLY A 1 91 ? -16.486 -3.380 10.130 1.00 96.06 91 GLY A CA 1
ATOM 719 C C . GLY A 1 91 ? -17.108 -4.087 8.928 1.00 96.06 91 GLY A C 1
ATOM 720 O O . GLY A 1 91 ? -16.798 -3.719 7.798 1.00 96.06 91 GLY A O 1
ATOM 721 N N . VAL A 1 92 ? -18.020 -5.038 9.156 1.00 96.75 92 VAL A N 1
ATOM 722 C CA . VAL A 1 92 ? -18.770 -5.728 8.089 1.00 96.75 92 VAL A CA 1
ATOM 723 C C . VAL A 1 92 ? -19.604 -4.731 7.282 1.00 96.75 92 VAL A C 1
ATOM 725 O O . VAL A 1 92 ? -19.462 -4.658 6.059 1.00 96.75 92 VAL A O 1
ATOM 728 N N . ASP A 1 93 ? -20.408 -3.908 7.960 1.00 96.06 93 ASP A N 1
ATOM 729 C CA . ASP A 1 93 ? -21.252 -2.890 7.327 1.00 96.06 93 ASP A CA 1
ATOM 730 C C . ASP A 1 93 ? -20.413 -1.896 6.513 1.00 96.06 93 ASP A C 1
ATOM 732 O O . ASP A 1 93 ? -20.744 -1.579 5.366 1.00 96.06 93 ASP A O 1
ATOM 736 N N . TYR A 1 94 ? -19.286 -1.451 7.077 1.00 96.06 94 TYR A N 1
ATOM 737 C CA . TYR A 1 94 ? -18.352 -0.579 6.375 1.00 96.06 94 TYR A CA 1
ATOM 738 C C . TYR A 1 94 ? -17.767 -1.238 5.125 1.00 96.06 94 TYR A C 1
ATOM 740 O O . TYR A 1 94 ? -17.765 -0.621 4.064 1.00 96.06 94 TYR A O 1
ATOM 748 N N . LEU A 1 95 ? -17.253 -2.467 5.225 1.00 95.62 95 LEU A N 1
ATOM 749 C CA . LEU A 1 95 ? -16.596 -3.147 4.106 1.00 95.62 95 LEU A CA 1
ATOM 750 C C . LEU A 1 95 ? -17.570 -3.411 2.953 1.00 95.62 95 LEU A C 1
ATOM 752 O O . LEU A 1 95 ? -17.185 -3.251 1.794 1.00 95.62 95 LEU A O 1
ATOM 756 N N . ASN A 1 96 ? -18.827 -3.730 3.267 1.00 94.12 96 ASN A N 1
ATOM 757 C CA . ASN A 1 96 ? -19.889 -3.911 2.280 1.00 94.12 96 ASN A CA 1
ATOM 758 C C . ASN A 1 96 ? -20.202 -2.611 1.526 1.00 94.12 96 ASN A C 1
ATOM 760 O O . ASN A 1 96 ? -20.254 -2.603 0.296 1.00 94.12 96 ASN A O 1
ATOM 764 N N . ILE A 1 97 ? -20.338 -1.487 2.234 1.00 92.50 97 ILE A N 1
ATOM 765 C CA . ILE A 1 97 ? -20.573 -0.182 1.594 1.00 92.50 97 ILE A CA 1
ATOM 766 C C . ILE A 1 97 ? -19.325 0.292 0.840 1.00 92.50 97 ILE A C 1
ATOM 768 O O . ILE A 1 97 ? -19.421 0.769 -0.292 1.00 92.50 97 ILE A O 1
ATOM 772 N N . TYR A 1 98 ? -18.140 0.109 1.421 1.00 92.44 98 TYR A N 1
ATOM 773 C CA . TYR A 1 98 ? -16.872 0.485 0.806 1.00 92.44 98 TYR A CA 1
ATOM 774 C C . TYR A 1 98 ? -16.604 -0.291 -0.487 1.00 92.44 98 TYR A C 1
ATOM 776 O O . TYR A 1 98 ? -16.100 0.292 -1.445 1.00 92.44 98 TYR A O 1
ATOM 784 N N . GLY A 1 99 ? -16.964 -1.575 -0.546 1.00 89.31 99 GLY A N 1
ATOM 785 C CA . GLY A 1 99 ? -16.882 -2.372 -1.768 1.00 89.31 99 GLY A CA 1
ATOM 786 C C . GLY A 1 99 ? -17.756 -1.821 -2.896 1.00 89.31 99 GLY A C 1
ATOM 787 O O . GLY A 1 99 ? -17.305 -1.763 -4.038 1.00 89.31 99 GLY A O 1
ATOM 788 N N . LEU A 1 100 ? -18.968 -1.363 -2.575 1.00 86.69 100 LEU A N 1
ATOM 789 C CA . LEU A 1 100 ? -19.945 -0.877 -3.556 1.00 86.69 100 LEU A CA 1
ATOM 790 C C . LEU A 1 100 ? -19.691 0.562 -4.018 1.00 86.69 100 LEU A C 1
ATOM 792 O O . LEU A 1 100 ? -19.844 0.865 -5.198 1.00 86.69 100 LEU A O 1
ATOM 796 N N . MET A 1 101 ? -19.329 1.454 -3.097 1.00 84.75 101 MET A N 1
ATOM 797 C CA . MET A 1 101 ? -19.295 2.898 -3.360 1.00 84.75 101 MET A CA 1
ATOM 798 C C . MET A 1 101 ? -17.892 3.499 -3.258 1.00 84.75 101 MET A C 1
ATOM 800 O O . MET A 1 101 ? -17.643 4.588 -3.778 1.00 84.75 101 MET A O 1
ATOM 804 N N . GLY A 1 102 ? -16.940 2.818 -2.623 1.00 81.19 102 GLY A N 1
ATOM 805 C CA . GLY A 1 102 ? -15.595 3.348 -2.437 1.00 81.19 102 GLY A CA 1
ATOM 806 C C . GLY A 1 102 ? -15.583 4.769 -1.877 1.00 81.19 102 GLY A C 1
ATOM 807 O O . GLY A 1 102 ? -16.436 5.159 -1.091 1.00 81.19 102 GLY A O 1
ATOM 808 N N . ARG A 1 103 ? -14.588 5.564 -2.286 1.00 72.00 103 ARG A N 1
ATOM 809 C CA . ARG A 1 103 ? -14.501 6.992 -1.923 1.00 72.00 103 ARG A CA 1
ATOM 810 C C . ARG A 1 103 ? -15.145 7.924 -2.957 1.00 72.00 103 ARG A C 1
ATOM 812 O O . ARG A 1 103 ? -15.435 9.069 -2.641 1.00 72.00 103 ARG A O 1
ATOM 819 N N . ASN A 1 104 ? -15.327 7.443 -4.185 1.00 76.81 104 ASN A N 1
ATOM 820 C CA . ASN A 1 104 ? -15.757 8.251 -5.330 1.00 76.81 104 ASN A CA 1
ATOM 821 C C . ASN A 1 104 ? -17.142 7.823 -5.847 1.00 76.81 104 ASN A C 1
ATOM 823 O O . ASN A 1 104 ? -17.424 8.012 -7.026 1.00 76.81 104 ASN A O 1
ATOM 827 N N . ASN A 1 105 ? -17.969 7.207 -4.995 1.00 80.62 105 ASN A N 1
ATOM 828 C CA . ASN A 1 105 ? -19.251 6.595 -5.367 1.00 80.62 105 ASN A CA 1
ATOM 829 C C . ASN A 1 105 ? -19.128 5.609 -6.541 1.00 80.62 105 ASN A C 1
ATOM 831 O O . ASN A 1 105 ? -19.966 5.582 -7.438 1.00 80.62 105 ASN A O 1
ATOM 835 N N . ALA A 1 106 ? -18.058 4.813 -6.535 1.00 80.69 106 ALA A N 1
ATOM 836 C CA . ALA A 1 106 ? -17.769 3.805 -7.541 1.00 80.69 106 ALA A CA 1
ATOM 837 C C . ALA A 1 106 ? -17.298 2.496 -6.883 1.00 80.69 106 ALA A C 1
ATOM 839 O O . ALA A 1 106 ? -16.567 2.559 -5.882 1.00 80.69 106 ALA A O 1
ATOM 840 N N . PRO A 1 107 ? -17.638 1.331 -7.467 1.00 83.38 107 PRO A N 1
ATOM 841 C CA . PRO A 1 107 ? -17.188 0.039 -6.972 1.00 83.38 107 PRO A CA 1
ATOM 842 C C . PRO A 1 107 ? -15.668 -0.045 -6.842 1.00 83.38 107 PRO A C 1
ATOM 844 O O . PRO A 1 107 ? -14.901 0.420 -7.691 1.00 83.38 107 PRO A O 1
ATOM 847 N N . VAL A 1 108 ? -15.221 -0.657 -5.751 1.00 86.44 108 VAL A N 1
ATOM 848 C CA . VAL A 1 108 ? -13.803 -0.820 -5.436 1.00 86.44 108 VAL A CA 1
ATOM 849 C C . VAL A 1 108 ? -13.354 -2.217 -5.826 1.00 86.44 108 VAL A C 1
ATOM 851 O O . VAL A 1 108 ? -14.004 -3.204 -5.511 1.00 86.44 108 VAL A O 1
ATOM 854 N N . LYS A 1 109 ? -12.179 -2.329 -6.451 1.00 86.81 109 LYS A N 1
ATOM 855 C CA . LYS A 1 109 ? -11.596 -3.639 -6.777 1.00 86.81 109 LYS A CA 1
ATOM 856 C C . LYS A 1 109 ? -11.504 -4.527 -5.534 1.00 86.81 109 LYS A C 1
ATOM 858 O O . LYS A 1 109 ? -11.026 -4.067 -4.489 1.00 86.81 109 LYS A O 1
ATOM 863 N N . LYS A 1 110 ? -11.835 -5.811 -5.682 1.00 89.69 110 LYS A N 1
ATOM 864 C CA . LYS A 1 110 ? -11.791 -6.832 -4.624 1.00 89.69 110 LYS A CA 1
ATOM 865 C C . LYS A 1 110 ? -10.514 -6.793 -3.794 1.00 89.69 110 LYS A C 1
ATOM 867 O O . LYS A 1 110 ? -10.562 -6.773 -2.568 1.00 89.69 110 LYS A O 1
ATOM 872 N N . GLU A 1 111 ? -9.362 -6.699 -4.453 1.00 88.50 111 GLU A N 1
ATOM 873 C CA . GLU A 1 111 ? -8.060 -6.663 -3.779 1.00 88.50 111 GLU A CA 1
ATOM 874 C C . GLU A 1 111 ? -7.883 -5.430 -2.875 1.00 88.50 111 GLU A C 1
ATOM 876 O O . GLU A 1 111 ? -7.211 -5.472 -1.843 1.00 88.50 111 GLU A O 1
ATOM 881 N N . THR A 1 112 ? -8.515 -4.308 -3.224 1.00 90.00 112 THR A N 1
ATOM 882 C CA . THR A 1 112 ? -8.491 -3.110 -2.378 1.00 90.00 112 THR A CA 1
ATOM 883 C C . THR A 1 112 ? -9.398 -3.267 -1.162 1.00 90.00 112 THR A C 1
ATOM 885 O O . THR A 1 112 ? -8.981 -2.855 -0.077 1.00 90.00 112 THR A O 1
ATOM 888 N N . VAL A 1 113 ? -10.559 -3.916 -1.306 1.00 92.75 113 VAL A N 1
ATOM 889 C CA . VAL A 1 113 ? -11.436 -4.269 -0.176 1.00 92.75 113 VAL A CA 1
ATOM 890 C C . VAL A 1 113 ? -10.716 -5.228 0.774 1.00 92.75 113 VAL A C 1
ATOM 892 O O . VAL A 1 113 ? -10.570 -4.905 1.948 1.00 92.75 113 VAL A O 1
ATOM 895 N N . LYS A 1 114 ? -10.129 -6.320 0.263 1.00 93.06 114 LYS A N 1
ATOM 896 C CA . LYS A 1 114 ? -9.333 -7.276 1.060 1.00 93.06 114 LYS A CA 1
ATOM 897 C C . LYS A 1 114 ? -8.177 -6.621 1.810 1.00 93.06 114 LYS A C 1
ATOM 899 O O . LYS A 1 114 ? -7.887 -6.944 2.959 1.00 93.06 114 LYS A O 1
ATOM 904 N N . ARG A 1 115 ? -7.489 -5.670 1.175 1.00 91.69 115 ARG A N 1
ATOM 905 C CA . ARG A 1 115 ? -6.423 -4.909 1.838 1.00 91.69 115 ARG A CA 1
ATOM 906 C C . ARG A 1 115 ? -6.966 -4.005 2.947 1.00 91.69 115 ARG A C 1
ATOM 908 O O . ARG A 1 115 ? -6.295 -3.846 3.966 1.00 91.69 115 ARG A O 1
ATOM 915 N N . CYS A 1 116 ? -8.134 -3.397 2.746 1.00 93.94 116 CYS A N 1
ATOM 916 C CA . CYS A 1 116 ? -8.801 -2.597 3.768 1.00 93.94 116 CYS A CA 1
ATOM 917 C C . CYS A 1 116 ? -9.208 -3.474 4.958 1.00 93.94 116 CYS A C 1
ATOM 919 O O . CYS A 1 116 ? -8.807 -3.202 6.086 1.00 93.94 116 CYS A O 1
ATOM 921 N N . GLU A 1 117 ? -9.881 -4.587 4.684 1.00 95.56 117 GLU A N 1
ATOM 922 C CA . GLU A 1 117 ? -10.264 -5.616 5.648 1.00 95.56 117 GLU A CA 1
ATOM 923 C C . GLU A 1 117 ? -9.066 -6.126 6.458 1.00 95.56 117 GLU A C 1
ATOM 925 O O . GLU A 1 117 ? -9.113 -6.189 7.686 1.00 95.56 117 GLU A O 1
ATOM 930 N N . TRP A 1 118 ? -7.938 -6.400 5.797 1.00 93.31 118 TRP A N 1
ATOM 931 C CA . TRP A 1 118 ? -6.694 -6.777 6.465 1.00 93.31 118 TRP A CA 1
ATOM 932 C C . TRP A 1 118 ? -6.179 -5.689 7.418 1.00 93.31 118 TRP A C 1
ATOM 934 O O . TRP A 1 118 ? -5.711 -5.983 8.523 1.00 93.31 118 TRP A O 1
ATOM 944 N N . ASN A 1 119 ? -6.254 -4.417 7.018 1.00 94.38 119 ASN A N 1
ATOM 945 C CA . ASN A 1 119 ? -5.861 -3.303 7.880 1.00 94.38 119 ASN A CA 1
ATOM 946 C C . ASN A 1 119 ? -6.789 -3.173 9.095 1.00 94.38 119 ASN A C 1
ATOM 948 O O . ASN A 1 119 ? -6.289 -2.951 10.198 1.00 94.38 119 ASN A O 1
ATOM 952 N N . LEU A 1 120 ? -8.099 -3.356 8.909 1.00 96.19 120 LEU A N 1
ATOM 953 C CA . LEU A 1 120 ? -9.083 -3.323 9.993 1.00 96.19 120 LEU A CA 1
ATOM 954 C C . LEU A 1 120 ? -8.920 -4.506 10.945 1.00 96.19 120 LEU A C 1
ATOM 956 O O . LEU A 1 120 ? -8.860 -4.300 12.151 1.00 96.19 120 LEU A O 1
ATOM 960 N N . THR A 1 121 ? -8.718 -5.715 10.424 1.00 95.69 121 THR A N 1
ATOM 961 C CA . THR A 1 121 ? -8.443 -6.920 11.223 1.00 95.69 121 THR A CA 1
ATOM 962 C C . THR A 1 121 ? -7.263 -6.679 12.160 1.00 95.69 121 THR A C 1
ATOM 964 O O . THR A 1 121 ? -7.333 -6.911 13.366 1.00 95.69 121 THR A O 1
ATOM 967 N N . ARG A 1 122 ? -6.170 -6.123 11.620 1.00 94.00 122 ARG A N 1
ATOM 968 C CA . ARG A 1 122 ? -4.986 -5.775 12.411 1.00 94.00 122 ARG A CA 1
ATOM 969 C C . ARG A 1 122 ? -5.258 -4.680 13.439 1.00 94.00 122 ARG A C 1
ATOM 971 O O . ARG A 1 122 ? -4.672 -4.746 14.517 1.00 94.00 122 ARG A O 1
ATOM 978 N N . LEU A 1 123 ? -6.079 -3.682 13.107 1.00 95.25 123 LEU A N 1
ATOM 979 C CA . LEU A 1 123 ? -6.451 -2.606 14.027 1.00 95.25 123 LEU A CA 1
ATOM 980 C C . LEU A 1 123 ? -7.245 -3.166 15.208 1.00 95.25 123 LEU A C 1
ATOM 982 O O . LEU A 1 123 ? -6.845 -2.958 16.349 1.00 95.25 123 LEU A O 1
ATOM 986 N N . TYR A 1 124 ? -8.318 -3.908 14.936 1.00 96.38 124 TYR A N 1
ATOM 987 C CA . TYR A 1 124 ? -9.160 -4.521 15.960 1.00 96.38 124 TYR A CA 1
ATOM 988 C C . TYR A 1 124 ? -8.341 -5.453 16.856 1.00 96.38 124 TYR A C 1
ATOM 990 O O . TYR A 1 124 ? -8.362 -5.301 18.075 1.00 96.38 124 TYR A O 1
ATOM 998 N N . TYR A 1 125 ? -7.520 -6.325 16.264 1.00 95.25 125 TYR A N 1
ATOM 999 C CA . TYR A 1 125 ? -6.624 -7.202 17.017 1.00 95.25 125 TYR A CA 1
ATOM 1000 C C . TYR A 1 125 ? -5.635 -6.423 17.897 1.00 95.25 125 TYR A C 1
ATOM 1002 O O . TYR A 1 125 ? -5.387 -6.784 19.046 1.00 95.25 125 TYR A O 1
ATOM 1010 N N . PHE A 1 126 ? -5.064 -5.328 17.386 1.00 94.81 126 PHE A N 1
ATOM 1011 C CA . PHE A 1 126 ? -4.159 -4.478 18.158 1.00 94.81 126 PHE A CA 1
ATOM 1012 C C . PHE A 1 126 ? -4.862 -3.802 19.343 1.00 94.81 126 PHE A C 1
ATOM 1014 O O . PHE A 1 126 ? -4.306 -3.777 20.442 1.00 94.81 126 PHE A O 1
ATOM 1021 N N . LEU A 1 127 ? -6.071 -3.275 19.138 1.00 94.88 127 LEU A N 1
ATOM 1022 C CA . LEU A 1 127 ? -6.858 -2.635 20.193 1.00 94.88 127 LEU A CA 1
ATOM 1023 C C . LEU A 1 127 ? -7.308 -3.651 21.254 1.00 94.88 127 LEU A C 1
ATOM 1025 O O . LEU A 1 127 ? -7.184 -3.369 22.446 1.00 94.88 127 LEU A O 1
ATOM 1029 N N . ALA A 1 128 ? -7.736 -4.845 20.835 1.00 94.94 128 ALA A N 1
ATOM 1030 C CA . ALA A 1 128 ? -8.067 -5.959 21.721 1.00 94.94 128 ALA A CA 1
ATOM 1031 C C . ALA A 1 128 ? -6.846 -6.409 22.536 1.00 94.94 128 ALA A C 1
ATOM 1033 O O . ALA A 1 128 ? -6.920 -6.533 23.753 1.00 94.94 128 ALA A O 1
ATOM 1034 N N . LYS A 1 129 ? -5.672 -6.543 21.899 1.00 94.00 129 LYS A N 1
ATOM 1035 C CA . LYS A 1 129 ? -4.417 -6.886 22.587 1.00 94.00 129 LYS A CA 1
ATOM 1036 C C . LYS A 1 129 ? -4.023 -5.873 23.665 1.00 94.00 129 LYS A C 1
ATOM 1038 O O . LYS A 1 129 ? -3.352 -6.227 24.631 1.00 94.00 129 LYS A O 1
ATOM 1043 N N . LYS A 1 130 ? -4.419 -4.613 23.495 1.00 93.38 130 LYS A N 1
ATOM 1044 C CA . LYS A 1 130 ? -4.206 -3.544 24.475 1.00 93.38 130 LYS A CA 1
ATOM 1045 C C . LYS A 1 130 ? -5.332 -3.406 25.502 1.00 93.38 130 LYS A C 1
ATOM 1047 O O . LYS A 1 130 ? -5.257 -2.492 26.317 1.00 93.38 130 LYS A O 1
ATOM 1052 N N . ASN A 1 131 ? -6.342 -4.277 25.471 1.00 93.50 131 ASN A N 1
ATOM 1053 C CA . ASN A 1 131 ? -7.544 -4.194 26.304 1.00 93.50 131 ASN A CA 1
ATOM 1054 C C . ASN A 1 131 ? -8.238 -2.821 26.195 1.00 93.50 131 ASN A C 1
ATOM 1056 O O . ASN A 1 131 ? -8.659 -2.242 27.193 1.00 93.50 131 ASN A O 1
ATOM 1060 N N . ILE A 1 132 ? -8.282 -2.256 24.982 1.00 93.25 132 ILE A N 1
ATOM 1061 C CA . ILE A 1 132 ? -8.938 -0.964 24.722 1.00 93.25 132 ILE A CA 1
ATOM 1062 C C . ILE A 1 132 ? -10.420 -1.159 24.392 1.00 93.25 132 ILE A C 1
ATOM 1064 O O . ILE A 1 132 ? -11.225 -0.298 24.737 1.00 93.25 132 ILE A O 1
ATOM 1068 N N . LEU A 1 133 ? -10.769 -2.248 23.704 1.00 95.06 133 LEU A N 1
ATOM 1069 C CA . LEU A 1 133 ? -12.145 -2.544 23.306 1.00 95.06 133 LEU A CA 1
ATOM 1070 C C . LEU A 1 133 ? -12.929 -3.114 24.492 1.00 95.06 133 LEU A C 1
ATOM 1072 O O . LEU A 1 133 ? -12.414 -3.949 25.231 1.00 95.06 133 LEU A O 1
ATOM 1076 N N . ASN A 1 134 ? -14.175 -2.672 24.648 1.00 94.19 134 ASN A N 1
ATOM 1077 C CA . ASN A 1 134 ? -15.058 -3.101 25.734 1.00 94.19 134 ASN A CA 1
ATOM 1078 C C . ASN A 1 134 ? -15.694 -4.474 25.460 1.00 94.19 134 ASN A C 1
ATOM 1080 O O . ASN A 1 134 ? -15.981 -5.217 26.394 1.00 94.19 134 ASN A O 1
ATOM 1084 N N . HIS A 1 135 ? -15.923 -4.796 24.185 1.00 93.44 135 HIS A N 1
ATOM 1085 C CA . HIS A 1 135 ? -16.726 -5.950 23.761 1.00 93.44 135 HIS A CA 1
ATOM 1086 C C . HIS A 1 135 ? -15.939 -7.007 22.981 1.00 93.44 135 HIS A C 1
ATOM 1088 O O . HIS A 1 135 ? -16.498 -8.038 22.632 1.00 93.44 135 HIS A O 1
ATOM 1094 N N . ILE A 1 136 ? -14.667 -6.739 22.677 1.00 95.31 136 ILE A N 1
ATOM 1095 C CA . ILE A 1 136 ? -13.824 -7.611 21.857 1.00 95.31 136 ILE A CA 1
ATOM 1096 C C . ILE A 1 136 ? -12.501 -7.833 22.576 1.00 95.31 136 ILE A C 1
ATOM 1098 O O . ILE A 1 136 ? -11.800 -6.893 22.957 1.00 95.31 136 ILE A O 1
ATOM 1102 N N . THR A 1 137 ? -12.131 -9.095 22.693 1.00 95.00 137 THR A N 1
ATOM 1103 C CA . THR A 1 137 ? -10.896 -9.586 23.283 1.00 95.00 137 THR A CA 1
ATOM 1104 C C . THR A 1 137 ? -10.060 -10.328 22.243 1.00 95.00 137 THR A C 1
ATOM 1106 O O . THR A 1 137 ? -10.451 -10.515 21.094 1.00 95.00 137 THR A O 1
ATOM 1109 N N . ILE A 1 138 ? -8.855 -10.743 22.631 1.00 93.44 138 ILE A N 1
ATOM 1110 C CA . ILE A 1 138 ? -7.964 -11.521 21.758 1.00 93.44 138 ILE A CA 1
ATOM 1111 C C . ILE A 1 138 ? -8.573 -12.888 21.399 1.00 93.44 138 ILE A C 1
ATOM 1113 O O . ILE A 1 138 ? -8.278 -13.414 20.329 1.00 93.44 138 ILE A O 1
ATOM 1117 N N . ASN A 1 139 ? -9.398 -13.454 22.284 1.00 93.19 139 ASN A N 1
ATOM 1118 C CA . ASN A 1 139 ? -9.968 -14.792 22.117 1.00 93.19 139 ASN A CA 1
ATOM 1119 C C . ASN A 1 139 ? -11.079 -14.838 21.063 1.00 93.19 139 ASN A C 1
ATOM 1121 O O . ASN A 1 139 ? -11.410 -15.919 20.594 1.00 93.19 139 ASN A O 1
ATOM 1125 N N . ASP A 1 140 ? -11.606 -13.678 20.669 1.00 93.44 140 ASP A N 1
ATOM 1126 C CA . ASP A 1 140 ? -12.641 -13.556 19.640 1.00 93.44 140 ASP A CA 1
ATOM 1127 C C . ASP A 1 140 ? -12.058 -13.593 18.213 1.00 93.44 140 ASP A C 1
ATOM 1129 O O . ASP A 1 140 ? -12.780 -13.401 17.239 1.00 93.44 140 ASP A O 1
ATOM 1133 N N . PHE A 1 141 ? -10.741 -13.802 18.077 1.00 94.06 141 PHE A N 1
ATOM 1134 C CA . PHE A 1 141 ? -10.062 -13.939 16.791 1.00 94.06 141 PHE A CA 1
ATOM 1135 C C . PHE A 1 141 ? -9.638 -15.379 16.541 1.00 94.06 141 PHE A C 1
ATOM 1137 O O . PHE A 1 141 ? -8.921 -15.980 17.343 1.00 94.06 141 PHE A O 1
ATOM 1144 N N . ASP A 1 142 ? -9.953 -15.862 15.346 1.00 92.12 142 ASP A N 1
ATOM 1145 C CA . ASP A 1 142 ? -9.328 -17.053 14.791 1.00 92.12 142 ASP A CA 1
ATOM 1146 C C . ASP A 1 142 ? -7.940 -16.736 14.236 1.00 92.12 142 ASP A C 1
ATOM 1148 O O . ASP A 1 142 ? -7.611 -15.597 13.886 1.00 92.12 142 ASP A O 1
ATOM 1152 N N . PHE A 1 143 ? -7.088 -17.759 14.155 1.00 88.56 143 PHE A N 1
ATOM 1153 C CA . PHE A 1 143 ? -5.714 -17.599 13.694 1.00 88.56 143 PHE A CA 1
ATOM 1154 C C . PHE A 1 143 ? -5.360 -18.611 12.625 1.00 88.56 143 PHE A C 1
ATOM 1156 O O . PHE A 1 143 ? -5.436 -19.818 12.843 1.00 88.56 143 PHE A O 1
ATOM 1163 N N . LYS A 1 144 ? -4.810 -18.103 11.523 1.00 84.25 144 LYS A N 1
ATOM 1164 C CA . LYS A 1 144 ? -4.193 -18.939 10.504 1.00 84.25 144 LYS A CA 1
ATOM 1165 C C . LYS A 1 144 ? -2.732 -19.179 10.824 1.00 84.25 144 LYS A C 1
ATOM 1167 O O . LYS A 1 144 ? -1.960 -18.232 11.037 1.00 84.25 144 LYS A O 1
ATOM 1172 N N . GLU A 1 145 ? -2.356 -20.448 10.817 1.00 79.25 145 GLU A N 1
ATOM 1173 C CA . GLU A 1 145 ? -0.971 -20.878 10.905 1.00 79.25 145 GLU A CA 1
ATOM 1174 C C . GLU A 1 145 ? -0.327 -20.886 9.523 1.00 79.25 145 GLU A C 1
ATOM 1176 O O . GLU A 1 145 ? -0.905 -21.338 8.535 1.00 79.25 145 GLU A O 1
ATOM 1181 N N . TYR A 1 146 ? 0.891 -20.361 9.456 1.00 66.56 146 TYR A N 1
ATOM 1182 C CA . TYR A 1 146 ? 1.735 -20.450 8.276 1.00 66.56 146 TYR A CA 1
ATOM 1183 C C . TYR A 1 146 ? 3.051 -21.099 8.685 1.00 66.56 146 TYR A C 1
ATOM 1185 O O . TYR A 1 146 ? 3.779 -20.533 9.511 1.00 66.56 146 TYR A O 1
ATOM 1193 N N . SER A 1 147 ? 3.371 -22.244 8.085 1.00 54.34 147 SER A N 1
ATOM 1194 C CA . SER A 1 147 ? 4.729 -22.774 8.091 1.00 54.34 147 SER A CA 1
ATOM 1195 C C . SER A 1 147 ? 5.477 -22.223 6.875 1.00 54.34 147 SER A C 1
ATOM 1197 O O . SER A 1 147 ? 4.966 -22.172 5.758 1.00 54.34 147 SER A O 1
ATOM 1199 N N . TYR A 1 148 ? 6.693 -21.742 7.105 1.00 57.34 148 TYR A N 1
ATOM 1200 C CA . TYR A 1 148 ? 7.716 -21.709 6.066 1.00 57.34 148 TYR A CA 1
ATOM 1201 C C . TYR A 1 148 ? 8.698 -22.808 6.445 1.00 57.34 148 TYR A C 1
ATOM 1203 O O . TYR A 1 148 ? 9.065 -22.880 7.614 1.00 57.34 148 TYR A O 1
ATOM 1211 N N . GLU A 1 149 ? 9.097 -23.637 5.480 1.00 53.25 149 GLU A N 1
ATOM 1212 C CA . GLU A 1 149 ? 9.735 -24.960 5.633 1.00 53.25 149 GLU A CA 1
ATOM 1213 C C . GLU A 1 149 ? 10.932 -25.080 6.606 1.00 53.25 149 GLU A C 1
ATOM 1215 O O . GLU A 1 149 ? 11.387 -26.190 6.844 1.00 53.25 149 GLU A O 1
ATOM 1220 N N . VAL A 1 150 ? 11.445 -24.003 7.219 1.00 53.31 150 VAL A N 1
ATOM 1221 C CA . VAL A 1 150 ? 12.573 -24.058 8.173 1.00 53.31 150 VAL A CA 1
ATOM 1222 C C . VAL A 1 150 ? 12.457 -23.072 9.363 1.00 53.31 150 VAL A C 1
ATOM 1224 O O . VAL A 1 150 ? 13.359 -23.005 10.190 1.00 53.31 150 VAL A O 1
ATOM 1227 N N . LEU A 1 151 ? 11.384 -22.282 9.521 1.00 52.50 151 LEU A N 1
ATOM 1228 C CA . LEU A 1 151 ? 11.308 -21.279 10.607 1.00 52.50 151 LEU A CA 1
ATOM 1229 C C . LEU A 1 151 ? 9.906 -21.163 11.215 1.00 52.50 151 LEU A C 1
ATOM 1231 O O . LEU A 1 151 ? 8.941 -21.039 10.467 1.00 52.50 151 LEU A O 1
ATOM 1235 N N . GLU A 1 152 ? 9.866 -21.149 12.558 1.00 53.19 152 GLU A N 1
ATOM 1236 C CA . GLU A 1 152 ? 8.756 -20.870 13.495 1.00 53.19 152 GLU A CA 1
ATOM 1237 C C . GLU A 1 152 ? 7.348 -20.720 12.892 1.00 53.19 152 GLU A C 1
ATOM 1239 O O . GLU A 1 152 ? 7.100 -19.828 12.077 1.00 53.19 152 GLU A O 1
ATOM 1244 N N . VAL A 1 153 ? 6.389 -21.506 13.398 1.00 55.56 153 VAL A N 1
ATOM 1245 C CA . VAL A 1 153 ? 4.959 -21.364 13.077 1.00 55.56 153 VAL A CA 1
ATOM 1246 C C . VAL A 1 153 ? 4.504 -19.937 13.383 1.00 55.56 153 VAL A C 1
ATOM 1248 O O . VAL A 1 153 ? 4.511 -19.487 14.530 1.00 55.56 153 VAL A O 1
ATOM 1251 N N . LYS A 1 154 ? 4.100 -19.198 12.345 1.00 65.00 154 LYS A N 1
ATOM 1252 C CA . LYS A 1 154 ? 3.596 -17.827 12.500 1.00 65.00 154 LYS A CA 1
ATOM 1253 C C . LYS A 1 154 ? 2.082 -17.841 12.488 1.00 65.00 154 LYS A C 1
ATOM 1255 O O . LYS A 1 154 ? 1.480 -18.205 11.483 1.00 65.00 154 LYS A O 1
ATOM 1260 N N . ARG A 1 155 ? 1.491 -17.347 13.576 1.00 75.00 155 ARG A N 1
ATOM 1261 C CA . ARG A 1 155 ? 0.047 -17.126 13.705 1.00 75.00 155 ARG A CA 1
ATOM 1262 C C . ARG A 1 155 ? -0.292 -15.695 13.295 1.00 75.00 155 ARG A C 1
ATOM 1264 O O . ARG A 1 155 ? 0.384 -14.745 13.701 1.00 75.00 155 ARG A O 1
ATOM 1271 N N . LYS A 1 156 ? -1.309 -15.527 12.457 1.00 82.94 156 LYS A N 1
ATOM 1272 C CA . LYS A 1 156 ? -1.902 -14.221 12.134 1.00 82.94 156 LYS A CA 1
ATOM 1273 C C . LYS A 1 156 ? -3.404 -14.291 12.390 1.00 82.94 156 LYS A C 1
ATOM 1275 O O . LYS A 1 156 ? -3.966 -15.333 12.062 1.00 82.94 156 LYS A O 1
ATOM 1280 N N . PRO A 1 157 ? -4.026 -13.223 12.921 1.00 88.44 157 PRO A N 1
ATOM 1281 C CA . PRO A 1 157 ? -5.474 -13.190 13.039 1.00 88.44 157 PRO A CA 1
ATOM 1282 C C . PRO A 1 157 ? -6.088 -13.302 11.641 1.00 88.44 157 PRO A C 1
ATOM 1284 O O . PRO A 1 157 ? -5.627 -12.630 10.706 1.00 88.44 157 PRO A O 1
ATOM 1287 N N . GLU A 1 158 ? -7.070 -14.181 11.500 1.00 91.62 158 GLU A N 1
ATOM 1288 C CA . GLU A 1 158 ? -7.963 -14.192 10.348 1.00 91.62 158 GLU A CA 1
ATOM 1289 C C . GLU A 1 158 ? -8.941 -13.020 10.439 1.00 91.62 158 GLU A C 1
ATOM 1291 O O . GLU A 1 158 ? -9.029 -12.340 11.465 1.00 91.62 158 GLU A O 1
ATOM 1296 N N . SER A 1 159 ? -9.612 -12.729 9.326 1.00 93.31 159 SER A N 1
ATOM 1297 C CA . SER A 1 159 ? -10.606 -11.666 9.306 1.00 93.31 159 SER A CA 1
ATOM 1298 C C . SER A 1 159 ? -11.805 -12.067 10.168 1.00 93.31 159 SER A C 1
ATOM 1300 O O . SER A 1 159 ? -12.428 -13.084 9.867 1.00 93.31 159 SER A O 1
ATOM 1302 N N . PRO A 1 160 ? -12.162 -11.283 11.201 1.00 93.94 160 PRO A N 1
ATOM 1303 C CA . PRO A 1 160 ? -13.359 -11.530 12.002 1.00 93.94 160 PRO A CA 1
ATOM 1304 C C . PRO A 1 160 ? -14.639 -11.026 11.307 1.00 93.94 160 PRO A C 1
ATOM 1306 O O . PRO A 1 160 ? -15.731 -11.127 11.859 1.00 93.94 160 PRO A O 1
ATOM 1309 N N . PHE A 1 161 ? -14.526 -10.426 10.117 1.00 95.19 161 PHE A N 1
ATOM 1310 C CA . PHE A 1 161 ? -15.643 -9.805 9.409 1.00 95.19 161 PHE A CA 1
ATOM 1311 C C . PHE A 1 161 ? -16.364 -10.841 8.541 1.00 95.19 161 PHE A C 1
ATOM 1313 O O . PHE A 1 161 ? -16.054 -11.031 7.366 1.00 95.19 161 PHE A O 1
ATOM 1320 N N . ILE A 1 162 ? -17.330 -11.532 9.139 1.00 89.88 162 ILE A N 1
ATOM 1321 C CA . ILE A 1 162 ? -18.132 -12.554 8.457 1.00 89.88 162 ILE A CA 1
ATOM 1322 C C . ILE A 1 162 ? -19.158 -11.870 7.533 1.00 89.88 162 ILE A C 1
ATOM 1324 O O . ILE A 1 162 ? -19.728 -10.842 7.888 1.00 89.88 162 ILE A O 1
ATOM 1328 N N . ASN A 1 163 ? -19.419 -12.454 6.356 1.00 90.56 163 ASN A N 1
ATOM 1329 C CA . ASN A 1 163 ? -20.374 -11.958 5.347 1.00 90.56 163 ASN A CA 1
ATOM 1330 C C . ASN A 1 163 ? -19.977 -10.638 4.654 1.00 90.56 163 ASN A C 1
ATOM 1332 O O . ASN A 1 163 ? -20.832 -9.815 4.317 1.00 90.56 163 ASN A O 1
ATOM 1336 N N . VAL A 1 164 ? -18.679 -10.433 4.411 1.00 89.38 164 VAL A N 1
ATOM 1337 C CA . VAL A 1 164 ? -18.211 -9.362 3.520 1.00 89.38 164 VAL A CA 1
ATOM 1338 C C . VAL A 1 164 ? -18.461 -9.756 2.061 1.00 89.38 164 VAL A C 1
ATOM 1340 O O . VAL A 1 164 ? -17.914 -10.738 1.556 1.00 89.38 164 VAL A O 1
ATOM 1343 N N . ASN A 1 165 ? -19.268 -8.956 1.372 1.00 88.19 165 ASN A N 1
ATOM 1344 C CA . ASN A 1 165 ? -19.561 -9.079 -0.047 1.00 88.19 165 ASN A CA 1
ATOM 1345 C C . ASN A 1 165 ? -18.462 -8.389 -0.852 1.00 88.19 165 ASN A C 1
ATOM 1347 O O . ASN A 1 165 ? -18.370 -7.160 -0.907 1.00 88.19 165 ASN A O 1
ATOM 1351 N N . TYR A 1 166 ? -17.617 -9.187 -1.496 1.00 86.75 166 TYR A N 1
ATOM 1352 C CA . TYR A 1 166 ? -16.596 -8.651 -2.383 1.00 86.75 166 TYR A CA 1
ATOM 1353 C C . TYR A 1 166 ? -17.188 -8.370 -3.764 1.00 86.75 166 TYR A C 1
ATOM 1355 O O . TYR A 1 166 ? -17.872 -9.239 -4.306 1.00 86.75 166 TYR A O 1
ATOM 1363 N N . PRO A 1 167 ? -16.878 -7.213 -4.370 1.00 81.62 167 PRO A N 1
ATOM 1364 C CA . PRO A 1 167 ? -17.221 -6.956 -5.761 1.00 81.62 167 PRO A CA 1
ATOM 1365 C C . PRO A 1 167 ? -16.652 -8.054 -6.664 1.00 81.62 167 PRO A C 1
ATOM 1367 O O . PRO A 1 167 ? -15.504 -8.476 -6.476 1.00 81.62 167 PRO A O 1
ATOM 1370 N N . ASN A 1 168 ? -17.453 -8.518 -7.625 1.00 72.06 168 ASN A N 1
ATOM 1371 C CA . ASN A 1 168 ? -16.970 -9.421 -8.662 1.00 72.06 168 ASN A CA 1
ATOM 1372 C C . ASN A 1 168 ? -15.918 -8.690 -9.501 1.00 72.06 168 ASN A C 1
ATOM 1374 O O . ASN A 1 168 ? -16.082 -7.518 -9.842 1.00 72.06 168 ASN A O 1
ATOM 1378 N N . ASP A 1 169 ? -14.838 -9.387 -9.846 1.00 64.44 169 ASP A N 1
ATOM 1379 C CA . ASP A 1 169 ? -13.793 -8.877 -10.738 1.00 64.44 169 ASP A CA 1
ATOM 1380 C C . ASP A 1 169 ? -14.280 -8.897 -12.211 1.00 64.44 169 ASP A C 1
ATOM 1382 O O . ASP A 1 169 ? -13.568 -9.345 -13.100 1.00 64.44 169 ASP A O 1
ATOM 1386 N N . GLU A 1 170 ? -15.520 -8.466 -12.477 1.00 54.47 170 GLU A N 1
ATOM 1387 C CA . GLU A 1 170 ? -16.200 -8.642 -13.776 1.00 54.47 170 GLU A CA 1
ATOM 1388 C C . GLU A 1 170 ? -15.771 -7.653 -14.865 1.00 54.47 170 GLU A C 1
ATOM 1390 O O . GLU A 1 170 ? -16.155 -7.794 -16.020 1.00 54.47 170 GLU A O 1
ATOM 1395 N N . GLU A 1 171 ? -14.870 -6.732 -14.550 1.00 55.59 171 GLU A N 1
ATOM 1396 C CA . GLU A 1 171 ? -14.090 -6.048 -15.571 1.00 55.59 171 GLU A CA 1
ATOM 1397 C C . GLU A 1 171 ? -12.612 -6.240 -15.247 1.00 55.59 171 GLU A C 1
ATOM 1399 O O . GLU A 1 171 ? -11.967 -5.418 -14.582 1.00 55.59 171 GLU A O 1
ATOM 1404 N N . GLU A 1 172 ? -12.031 -7.321 -15.774 1.00 52.66 172 GLU A N 1
ATOM 1405 C CA . GLU A 1 172 ? -10.655 -7.231 -16.241 1.00 52.66 172 GLU A CA 1
ATOM 1406 C C . GLU A 1 172 ? -10.635 -6.101 -17.274 1.00 52.66 172 GLU A C 1
ATOM 1408 O O . GLU A 1 172 ? -10.760 -6.308 -18.477 1.00 52.66 172 GLU A O 1
ATOM 1413 N N . THR A 1 173 ? -10.465 -4.857 -16.813 1.00 52.47 173 THR A N 1
ATOM 1414 C CA . THR A 1 173 ? -9.761 -3.870 -17.621 1.00 52.47 173 THR A CA 1
ATOM 1415 C C . THR A 1 173 ? -8.529 -4.612 -18.100 1.00 52.47 173 THR A C 1
ATOM 1417 O O . THR A 1 173 ? -7.686 -4.931 -17.255 1.00 52.47 173 THR A O 1
ATOM 1420 N N . LEU A 1 174 ? -8.484 -4.937 -19.397 1.00 53.84 174 LEU A N 1
ATOM 1421 C CA . LEU A 1 174 ? -7.340 -5.502 -20.103 1.00 53.84 174 LEU A CA 1
ATOM 1422 C C . LEU A 1 174 ? -6.216 -4.471 -20.012 1.00 53.84 174 LEU A C 1
ATOM 1424 O O . LEU A 1 174 ? -5.890 -3.750 -20.951 1.00 53.84 174 LEU A O 1
ATOM 1428 N N . LEU A 1 175 ? -5.679 -4.311 -18.809 1.00 57.44 175 LEU A N 1
ATOM 1429 C CA . LEU A 1 175 ? -4.471 -3.580 -18.559 1.00 57.44 175 LEU A CA 1
ATOM 1430 C C . LEU A 1 175 ? -3.425 -4.430 -19.250 1.00 57.44 175 LEU A C 1
ATOM 1432 O O . LEU A 1 175 ? -3.088 -5.517 -18.787 1.00 57.44 175 LEU A O 1
ATOM 1436 N N . ILE A 1 176 ? -2.974 -3.944 -20.401 1.00 64.50 176 ILE A N 1
ATOM 1437 C CA . ILE A 1 176 ? -1.839 -4.499 -21.119 1.00 64.50 176 ILE A CA 1
ATOM 1438 C C . ILE A 1 176 ? -0.642 -4.337 -20.177 1.00 64.50 176 ILE A C 1
ATOM 1440 O O . ILE A 1 176 ? -0.004 -3.286 -20.108 1.00 64.50 176 ILE A O 1
ATOM 1444 N N . HIS A 1 177 ? -0.429 -5.349 -19.341 1.00 66.94 177 HIS A N 1
ATOM 1445 C CA . HIS A 1 177 ? 0.662 -5.394 -18.377 1.00 66.94 177 HIS A CA 1
ATOM 1446 C C . HIS A 1 177 ? 1.989 -5.676 -19.078 1.00 66.94 177 HIS A C 1
ATOM 1448 O O . HIS A 1 177 ? 3.032 -5.217 -18.607 1.00 66.94 177 HIS A O 1
ATOM 1454 N N . ASP A 1 178 ? 1.912 -6.341 -20.231 1.00 77.75 178 ASP A N 1
ATOM 1455 C CA . ASP A 1 178 ? 3.046 -6.760 -21.031 1.00 77.75 178 ASP A CA 1
ATOM 1456 C C . ASP A 1 178 ? 3.000 -6.101 -22.405 1.00 77.75 178 ASP A C 1
ATOM 1458 O O . ASP A 1 178 ? 2.003 -6.168 -23.120 1.00 77.75 178 ASP A O 1
ATOM 1462 N N . LEU A 1 179 ? 4.108 -5.469 -22.786 1.00 83.06 179 LEU A N 1
ATOM 1463 C CA . LEU A 1 179 ? 4.313 -5.025 -24.157 1.00 83.06 179 LEU A CA 1
ATOM 1464 C C . LEU A 1 179 ? 4.630 -6.267 -25.011 1.00 83.06 179 LEU A C 1
ATOM 1466 O O . LEU A 1 179 ? 5.614 -6.948 -24.698 1.00 83.06 179 LEU A O 1
ATOM 1470 N N . PRO A 1 180 ? 3.854 -6.564 -26.074 1.00 87.94 180 PRO A N 1
ATOM 1471 C CA . PRO A 1 180 ? 4.177 -7.647 -26.998 1.00 87.94 180 PRO A CA 1
ATOM 1472 C C . PRO A 1 180 ? 5.616 -7.528 -27.505 1.00 87.94 180 PRO A C 1
ATOM 1474 O O . PRO A 1 180 ? 6.103 -6.425 -27.774 1.00 87.94 180 PRO A O 1
ATOM 1477 N N . ARG A 1 181 ? 6.325 -8.658 -27.606 1.00 84.75 181 ARG A N 1
ATOM 1478 C CA . ARG A 1 181 ? 7.773 -8.677 -27.878 1.00 84.75 181 ARG A CA 1
ATOM 1479 C C . ARG A 1 181 ? 8.107 -7.993 -29.204 1.00 84.75 181 ARG A C 1
ATOM 1481 O O . ARG A 1 181 ? 9.095 -7.269 -29.293 1.00 84.75 181 ARG A O 1
ATOM 1488 N N . GLU A 1 182 ? 7.264 -8.198 -30.202 1.00 87.56 182 GLU A N 1
ATOM 1489 C CA . GLU A 1 182 ? 7.324 -7.604 -31.533 1.00 87.56 182 GLU A CA 1
ATOM 1490 C C . GLU A 1 182 ? 7.204 -6.073 -31.521 1.00 87.56 182 GLU A C 1
ATOM 1492 O O . GLU A 1 182 ? 7.729 -5.418 -32.416 1.00 87.56 182 GLU A O 1
ATOM 1497 N N . LEU A 1 183 ? 6.591 -5.487 -30.485 1.00 90.00 183 LEU A N 1
ATOM 1498 C CA . LEU A 1 183 ? 6.438 -4.038 -30.342 1.00 90.00 183 LEU A CA 1
ATOM 1499 C C . LEU A 1 183 ? 7.593 -3.377 -29.582 1.00 90.00 183 LEU A C 1
ATOM 1501 O O . LEU A 1 183 ? 7.706 -2.154 -29.615 1.00 90.00 183 LEU A O 1
ATOM 1505 N N . ILE A 1 184 ? 8.480 -4.143 -28.936 1.00 88.88 184 ILE A N 1
ATOM 1506 C CA . ILE A 1 184 ? 9.591 -3.585 -28.145 1.00 88.88 184 ILE A CA 1
ATOM 1507 C C . ILE A 1 184 ? 10.523 -2.733 -29.018 1.00 88.88 184 ILE A C 1
ATOM 1509 O O . ILE A 1 184 ? 10.835 -1.598 -28.657 1.00 88.88 184 ILE A O 1
ATOM 1513 N N . ILE A 1 185 ? 10.956 -3.254 -30.170 1.00 88.75 185 ILE A N 1
ATOM 1514 C CA . ILE A 1 185 ? 11.872 -2.534 -31.068 1.00 88.75 185 ILE A CA 1
ATOM 1515 C C . ILE A 1 185 ? 11.194 -1.325 -31.730 1.00 88.75 185 ILE A C 1
ATOM 1517 O O . ILE A 1 185 ? 11.746 -0.228 -31.604 1.00 88.75 185 ILE A O 1
ATOM 1521 N N . PRO A 1 186 ? 9.986 -1.447 -32.321 1.00 91.25 186 PRO A N 1
ATOM 1522 C CA . PRO A 1 186 ? 9.237 -0.290 -32.812 1.00 91.25 186 PRO A CA 1
ATOM 1523 C C . PRO A 1 186 ? 9.029 0.795 -31.751 1.00 91.25 186 PRO A C 1
ATOM 1525 O O . PRO A 1 186 ? 9.144 1.986 -32.043 1.00 91.25 186 PRO A O 1
ATOM 1528 N N . PHE A 1 187 ? 8.772 0.410 -30.498 1.00 91.25 187 PHE A N 1
ATOM 1529 C CA . PHE A 1 187 ? 8.596 1.357 -29.400 1.00 91.25 187 PHE A CA 1
ATOM 1530 C C . PHE A 1 187 ? 9.884 2.136 -29.092 1.00 91.25 187 PHE A C 1
ATOM 1532 O O . PHE A 1 187 ? 9.845 3.358 -28.930 1.00 91.25 187 PHE A O 1
ATOM 1539 N N . ILE A 1 188 ? 11.038 1.462 -29.077 1.00 90.56 188 ILE A N 1
ATOM 1540 C CA . ILE A 1 188 ? 12.344 2.109 -28.878 1.00 90.56 188 ILE A CA 1
ATOM 1541 C C . ILE A 1 188 ? 12.692 3.021 -30.062 1.00 90.56 188 ILE A C 1
ATOM 1543 O O . ILE A 1 188 ? 13.107 4.157 -29.840 1.00 90.56 188 ILE A O 1
ATOM 1547 N N . GLN A 1 189 ? 12.471 2.578 -31.303 1.00 90.00 189 GLN A N 1
ATOM 1548 C CA . GLN A 1 189 ? 12.692 3.391 -32.507 1.00 90.00 189 GLN A CA 1
ATOM 1549 C C . GLN A 1 189 ? 11.793 4.631 -32.535 1.00 90.00 189 GLN A C 1
ATOM 1551 O O . GLN A 1 189 ? 12.233 5.719 -32.903 1.00 90.00 189 GLN A O 1
ATOM 1556 N N . THR A 1 190 ? 10.547 4.499 -32.079 1.00 93.31 190 THR A N 1
ATOM 1557 C CA . THR A 1 190 ? 9.624 5.630 -31.927 1.00 93.31 190 THR A CA 1
ATOM 1558 C C . THR A 1 190 ? 10.161 6.623 -30.897 1.00 93.31 190 THR A C 1
ATOM 1560 O O . THR A 1 190 ? 10.216 7.824 -31.162 1.00 93.31 190 THR A O 1
ATOM 1563 N N . ALA A 1 191 ? 10.631 6.138 -29.742 1.00 93.56 191 ALA A N 1
ATOM 1564 C CA . ALA A 1 191 ? 11.266 6.992 -28.742 1.00 93.56 191 ALA A CA 1
ATOM 1565 C C . ALA A 1 191 ? 12.519 7.681 -29.302 1.00 93.56 191 ALA A C 1
ATOM 1567 O O . ALA A 1 191 ? 12.711 8.866 -29.053 1.00 93.56 191 ALA A O 1
ATOM 1568 N N . TYR A 1 192 ? 13.337 6.984 -30.091 1.00 91.75 192 TYR A N 1
ATOM 1569 C CA . TYR A 1 192 ? 14.505 7.564 -30.750 1.00 91.75 192 TYR A CA 1
ATOM 1570 C C . TYR A 1 192 ? 14.136 8.661 -31.750 1.00 91.75 192 TYR A C 1
ATOM 1572 O O . TYR A 1 192 ? 14.719 9.739 -31.723 1.00 91.75 192 TYR A O 1
ATOM 1580 N N . THR A 1 193 ? 13.117 8.416 -32.571 1.00 94.06 193 THR A N 1
ATOM 1581 C CA . THR A 1 193 ? 12.670 9.332 -33.627 1.00 94.06 193 THR A CA 1
ATOM 1582 C C . THR A 1 193 ? 12.060 10.610 -33.051 1.00 94.06 193 THR A C 1
ATOM 1584 O O . THR A 1 193 ? 12.408 11.711 -33.470 1.00 94.06 1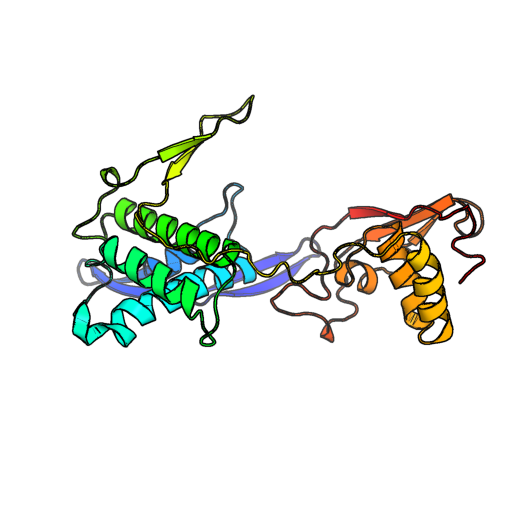93 THR A O 1
ATOM 1587 N N . TYR A 1 194 ? 11.163 10.486 -32.069 1.00 95.94 194 TYR A N 1
ATOM 1588 C CA . TYR A 1 194 ? 10.368 11.618 -31.576 1.00 95.94 194 TYR A CA 1
ATOM 1589 C C . TYR A 1 194 ? 10.884 12.218 -30.267 1.00 95.94 194 TYR A C 1
ATOM 1591 O O . TYR A 1 194 ? 10.611 13.377 -29.957 1.00 95.94 194 TYR A O 1
ATOM 1599 N N . THR A 1 195 ? 11.602 11.457 -29.440 1.00 93.88 195 THR A N 1
ATOM 1600 C CA . THR A 1 195 ? 12.169 11.956 -28.174 1.00 93.88 195 THR A CA 1
ATOM 1601 C C . THR A 1 195 ? 13.523 11.294 -27.864 1.00 93.88 195 THR A C 1
ATOM 1603 O O . THR A 1 195 ? 13.668 10.615 -26.841 1.00 93.88 195 THR A O 1
ATOM 1606 N N . PRO A 1 196 ? 14.564 11.521 -28.695 1.00 91.19 196 PRO A N 1
ATOM 1607 C CA . PRO A 1 196 ? 15.836 10.796 -28.594 1.00 91.19 196 PRO A CA 1
ATOM 1608 C C . PRO A 1 196 ? 16.476 10.844 -27.198 1.00 91.19 196 PRO A C 1
ATOM 1610 O O . PRO A 1 196 ? 17.104 9.890 -26.743 1.00 91.19 196 PRO A O 1
ATOM 1613 N N . ARG A 1 197 ? 16.239 11.935 -26.456 1.00 90.12 197 ARG A N 1
ATOM 1614 C CA . ARG A 1 197 ? 16.747 12.157 -25.091 1.00 90.12 197 ARG A CA 1
ATOM 1615 C C . ARG A 1 197 ? 16.337 11.082 -24.077 1.00 90.12 197 ARG A C 1
ATOM 1617 O O . ARG A 1 197 ? 17.002 10.965 -23.050 1.00 90.12 197 ARG A O 1
ATOM 1624 N N . ILE A 1 198 ? 15.256 10.333 -24.318 1.00 91.75 198 ILE A N 1
ATOM 1625 C CA . ILE A 1 198 ? 14.796 9.259 -23.420 1.00 91.75 198 ILE A CA 1
ATOM 1626 C C . ILE A 1 198 ? 15.002 7.855 -23.991 1.00 91.75 198 ILE A C 1
ATOM 1628 O O . ILE A 1 198 ? 14.819 6.891 -23.252 1.00 91.75 198 ILE A O 1
ATOM 1632 N N . ALA A 1 199 ? 15.396 7.720 -25.260 1.00 92.25 199 ALA A N 1
ATOM 1633 C CA . ALA A 1 199 ? 15.405 6.444 -25.976 1.00 92.25 199 ALA A CA 1
ATOM 1634 C C . ALA A 1 199 ? 16.304 5.391 -25.307 1.00 92.25 199 ALA A C 1
ATOM 1636 O O . ALA A 1 199 ? 15.860 4.276 -25.040 1.00 92.25 199 ALA A O 1
ATOM 1637 N N . LEU A 1 200 ? 17.518 5.783 -24.899 1.00 90.12 200 LEU A N 1
ATOM 1638 C CA . LEU A 1 200 ? 18.414 4.922 -24.115 1.00 90.12 200 LEU A CA 1
ATOM 1639 C C . LEU A 1 200 ? 17.776 4.477 -22.789 1.00 90.12 200 LEU A C 1
ATOM 1641 O O . LEU A 1 200 ? 17.921 3.335 -22.356 1.00 90.12 200 LEU A O 1
ATOM 1645 N N . GLY A 1 201 ? 17.050 5.389 -22.142 1.00 92.38 201 GLY A N 1
ATOM 1646 C CA . GLY A 1 201 ? 16.318 5.101 -20.920 1.00 92.38 201 GLY A CA 1
ATOM 1647 C C . GLY A 1 201 ? 15.244 4.043 -21.144 1.00 92.38 201 GLY A C 1
ATOM 1648 O O . GLY A 1 201 ? 15.217 3.062 -20.407 1.00 92.38 201 GLY A O 1
ATOM 1649 N N . VAL A 1 202 ? 14.423 4.208 -22.184 1.00 93.19 202 VAL A N 1
ATOM 1650 C CA . VAL A 1 202 ? 13.385 3.247 -22.591 1.00 93.19 202 VAL A CA 1
ATOM 1651 C C . VAL A 1 202 ? 13.999 1.877 -22.882 1.00 93.19 202 VAL A C 1
ATOM 1653 O O . VAL A 1 202 ? 13.538 0.880 -22.329 1.00 93.19 202 VAL A O 1
ATOM 1656 N N . ALA A 1 203 ? 15.099 1.827 -23.637 1.00 91.56 203 ALA A N 1
ATOM 1657 C CA . ALA A 1 203 ? 15.822 0.587 -23.914 1.00 91.56 203 ALA A CA 1
ATOM 1658 C C . ALA A 1 203 ? 16.283 -0.118 -22.624 1.00 91.56 203 ALA A C 1
ATOM 1660 O O . ALA A 1 203 ? 16.087 -1.323 -22.463 1.00 91.56 203 ALA A O 1
ATOM 1661 N N . PHE A 1 204 ? 16.816 0.622 -21.647 1.00 92.75 204 PHE A N 1
ATOM 1662 C CA . PHE A 1 204 ? 17.187 0.047 -20.350 1.00 92.75 204 PHE A CA 1
ATOM 1663 C C . PHE A 1 204 ? 15.981 -0.445 -19.535 1.00 92.75 204 PHE A C 1
ATOM 1665 O O . PHE A 1 204 ? 16.127 -1.370 -18.733 1.00 92.75 204 PHE A O 1
ATOM 1672 N N . GLN A 1 205 ? 14.791 0.134 -19.712 1.00 92.88 205 GLN A N 1
ATOM 1673 C CA . GLN A 1 205 ? 13.575 -0.393 -19.087 1.00 92.88 205 GLN A CA 1
ATOM 1674 C C . GLN A 1 205 ? 13.155 -1.717 -19.728 1.00 92.88 205 GLN A C 1
ATOM 1676 O O . GLN A 1 205 ? 12.902 -2.671 -18.996 1.00 92.88 205 GLN A O 1
ATOM 1681 N N . CYS A 1 206 ? 13.157 -1.792 -21.062 1.00 90.88 206 CYS A N 1
ATOM 1682 C CA . CYS A 1 206 ? 12.797 -2.995 -21.813 1.00 90.88 206 CYS A CA 1
ATOM 1683 C C . CYS A 1 206 ? 13.767 -4.158 -21.552 1.00 90.88 206 CYS A C 1
ATOM 1685 O O . CYS A 1 206 ? 13.330 -5.256 -21.224 1.00 90.88 206 CYS A O 1
ATOM 1687 N N . PHE A 1 207 ? 15.080 -3.920 -21.636 1.00 90.62 207 PHE A N 1
ATOM 1688 C CA . PHE A 1 207 ? 16.090 -4.990 -21.580 1.00 90.62 207 PHE A CA 1
ATOM 1689 C C . PHE A 1 207 ? 16.772 -5.164 -20.220 1.00 90.62 207 PHE A C 1
ATOM 1691 O O . PHE A 1 207 ? 17.473 -6.147 -19.988 1.00 90.62 207 PHE A O 1
ATOM 1698 N N . GLY A 1 208 ? 16.592 -4.209 -19.308 1.00 90.31 208 GLY A N 1
ATOM 1699 C CA . GLY A 1 208 ? 17.151 -4.248 -17.955 1.00 90.31 208 GLY A CA 1
ATOM 1700 C C . GLY A 1 208 ? 16.112 -4.352 -16.845 1.00 90.31 208 GLY A C 1
ATOM 1701 O O . GLY A 1 208 ? 16.486 -4.425 -15.671 1.00 90.31 208 GLY A O 1
ATOM 1702 N N . GLY A 1 209 ? 14.818 -4.296 -17.183 1.00 90.81 209 GLY A N 1
ATOM 1703 C CA . GLY A 1 209 ? 13.729 -4.266 -16.207 1.00 90.81 209 GLY A CA 1
ATOM 1704 C C . GLY A 1 209 ? 13.809 -3.063 -15.262 1.00 90.81 209 GLY A C 1
ATOM 1705 O O . GLY A 1 209 ? 13.396 -3.148 -14.098 1.00 90.81 209 GLY A O 1
ATOM 1706 N N . LEU A 1 210 ? 14.408 -1.958 -15.721 1.00 92.94 210 LEU A N 1
ATOM 1707 C CA . LEU A 1 210 ? 14.559 -0.760 -14.909 1.00 92.94 210 LEU A CA 1
ATOM 1708 C C . LEU A 1 210 ? 13.230 -0.019 -14.770 1.00 92.94 210 LEU A C 1
ATOM 1710 O O . LEU A 1 210 ? 12.474 0.181 -15.721 1.00 92.94 210 LEU A O 1
ATOM 1714 N N . ARG A 1 211 ? 12.959 0.469 -13.562 1.00 90.75 211 ARG A N 1
ATOM 1715 C CA . ARG A 1 211 ? 11.863 1.414 -13.327 1.00 90.75 211 ARG A CA 1
ATOM 1716 C C . ARG A 1 211 ? 12.284 2.804 -13.789 1.00 90.75 211 ARG A C 1
ATOM 1718 O O . ARG A 1 211 ? 13.447 3.170 -13.651 1.00 90.75 211 ARG A O 1
ATOM 1725 N N . ALA A 1 212 ? 11.326 3.630 -14.202 1.00 90.31 212 ALA A N 1
ATOM 1726 C CA . ALA A 1 212 ? 11.595 5.012 -14.613 1.00 90.31 212 ALA A CA 1
ATOM 1727 C C . ALA A 1 212 ? 12.403 5.799 -13.558 1.00 90.31 212 ALA A C 1
ATOM 1729 O O . ALA A 1 212 ? 13.366 6.485 -13.884 1.00 90.31 212 ALA A O 1
ATOM 1730 N N . GLY A 1 213 ? 12.075 5.623 -12.269 1.00 89.50 213 GLY A N 1
ATOM 1731 C CA . GLY A 1 213 ? 12.826 6.221 -11.158 1.00 89.50 213 GLY A CA 1
ATOM 1732 C C . GLY A 1 213 ? 14.280 5.741 -11.042 1.00 89.50 213 GLY A C 1
ATOM 1733 O O . GLY A 1 213 ? 15.127 6.482 -10.557 1.00 89.50 213 GLY A O 1
ATOM 1734 N N . GLU A 1 214 ? 14.594 4.529 -11.502 1.00 93.00 214 GLU A N 1
ATOM 1735 C CA . GLU A 1 214 ? 15.968 4.026 -11.577 1.00 93.00 214 GLU A CA 1
ATOM 1736 C C . GLU A 1 214 ? 16.709 4.653 -12.759 1.00 93.00 214 GLU A C 1
ATOM 1738 O O . GLU A 1 214 ? 17.810 5.159 -12.557 1.00 93.00 214 GLU A O 1
ATOM 1743 N N . VAL A 1 215 ? 16.077 4.709 -13.938 1.00 93.75 215 VAL A N 1
ATOM 1744 C CA . VAL A 1 215 ? 16.646 5.287 -15.169 1.00 93.75 215 VAL A CA 1
ATOM 1745 C C . VAL A 1 215 ? 17.079 6.736 -14.971 1.00 93.75 215 VAL A C 1
ATOM 1747 O O . VAL A 1 215 ? 18.231 7.078 -15.229 1.00 93.75 215 VAL A O 1
ATOM 1750 N N . VAL A 1 216 ? 16.201 7.581 -14.425 1.00 92.56 216 VAL A N 1
ATOM 1751 C CA . VAL A 1 216 ? 16.489 9.015 -14.226 1.00 92.56 216 VAL A CA 1
ATOM 1752 C C . VAL A 1 216 ? 17.570 9.294 -13.174 1.00 92.56 216 VAL A C 1
ATOM 1754 O O . VAL A 1 216 ? 17.968 10.439 -12.985 1.00 92.56 216 VAL A O 1
ATOM 1757 N N . ASN A 1 217 ? 18.043 8.265 -12.468 1.00 93.00 217 ASN A N 1
ATOM 1758 C CA . ASN A 1 217 ? 19.103 8.355 -11.466 1.00 93.00 217 ASN A CA 1
ATOM 1759 C C . ASN A 1 217 ? 20.425 7.709 -11.919 1.00 93.00 217 ASN A C 1
ATOM 1761 O O . ASN A 1 217 ? 21.391 7.654 -11.143 1.00 93.00 217 ASN A O 1
ATOM 1765 N N . ILE A 1 218 ? 20.500 7.213 -13.156 1.00 93.50 218 ILE A N 1
ATOM 1766 C CA . ILE A 1 218 ? 21.735 6.687 -13.738 1.00 93.50 218 ILE A CA 1
ATOM 1767 C C . ILE A 1 218 ? 22.650 7.862 -14.086 1.00 93.50 218 ILE A C 1
ATOM 1769 O O . ILE A 1 218 ? 22.248 8.817 -14.738 1.00 93.50 218 ILE A O 1
ATOM 1773 N N . ALA A 1 219 ? 23.899 7.788 -13.632 1.00 92.75 219 ALA A N 1
ATOM 1774 C CA . ALA A 1 219 ? 24.956 8.684 -14.084 1.00 92.75 219 ALA A CA 1
ATOM 1775 C C . ALA A 1 219 ? 25.732 8.002 -15.210 1.00 92.75 219 ALA A C 1
ATOM 1777 O O . ALA A 1 219 ? 25.872 6.779 -15.177 1.00 92.75 219 ALA A O 1
ATOM 1778 N N . ARG A 1 220 ? 26.331 8.778 -16.120 1.00 90.12 220 ARG A N 1
ATOM 1779 C CA . ARG A 1 220 ? 27.231 8.250 -17.161 1.00 90.12 220 ARG A CA 1
ATOM 1780 C C . ARG A 1 220 ? 28.343 7.373 -16.574 1.00 90.12 220 ARG A C 1
ATOM 1782 O O . ARG A 1 220 ? 28.581 6.279 -17.058 1.00 90.12 220 ARG A O 1
ATOM 1789 N N . THR A 1 221 ? 28.946 7.800 -15.463 1.00 92.12 221 THR A N 1
ATOM 1790 C CA . THR A 1 221 ? 29.975 7.037 -14.724 1.00 92.12 221 THR A CA 1
ATOM 1791 C C . THR A 1 221 ? 29.457 5.752 -14.074 1.00 92.12 221 THR A C 1
ATOM 1793 O O . THR A 1 221 ? 30.230 4.949 -13.564 1.00 92.12 221 THR A O 1
ATOM 1796 N N . GLY A 1 222 ? 28.138 5.567 -14.032 1.00 91.19 222 GLY A N 1
ATOM 1797 C CA . GLY A 1 222 ? 27.487 4.359 -13.548 1.00 91.19 222 GLY A CA 1
ATOM 1798 C C . GLY A 1 222 ? 27.136 3.368 -14.650 1.00 91.19 222 GLY A C 1
ATOM 1799 O O . GLY A 1 222 ? 26.447 2.407 -14.330 1.00 91.19 222 GLY A O 1
ATOM 1800 N N . ILE A 1 223 ? 27.540 3.604 -15.900 1.00 92.69 223 ILE A N 1
ATOM 1801 C CA . ILE A 1 223 ? 27.307 2.706 -17.033 1.00 92.69 223 ILE A CA 1
ATOM 1802 C C . ILE A 1 223 ? 28.651 2.108 -17.439 1.00 92.69 223 ILE A C 1
ATOM 1804 O O . ILE A 1 223 ? 29.603 2.834 -17.716 1.00 92.69 223 ILE A O 1
ATOM 1808 N N . THR A 1 224 ? 28.718 0.784 -17.480 1.00 92.69 224 THR A N 1
ATOM 1809 C CA . THR A 1 224 ? 29.887 0.043 -17.948 1.00 92.69 224 THR A CA 1
ATOM 1810 C C . THR A 1 224 ? 29.452 -0.829 -19.124 1.00 92.69 224 THR A C 1
ATOM 1812 O O . THR A 1 224 ? 28.674 -1.761 -18.905 1.00 92.69 224 THR A O 1
ATOM 1815 N N . PRO A 1 225 ? 29.877 -0.523 -20.362 1.00 89.25 225 PRO A N 1
ATOM 1816 C CA . PRO A 1 225 ? 29.593 -1.376 -21.509 1.00 89.25 225 PRO A CA 1
ATOM 1817 C C . PRO A 1 225 ? 30.326 -2.715 -21.381 1.00 89.25 225 PRO A C 1
ATOM 1819 O O . PRO A 1 225 ? 31.411 -2.787 -20.803 1.00 89.25 225 PRO A O 1
ATOM 1822 N N . SER A 1 226 ? 29.726 -3.770 -21.923 1.00 85.69 226 SER A N 1
ATOM 1823 C CA . SER A 1 226 ? 30.366 -5.067 -22.120 1.00 85.69 226 SER A CA 1
ATOM 1824 C C . SER A 1 226 ? 30.612 -5.284 -23.613 1.00 85.69 226 SER A C 1
ATOM 1826 O O . SER A 1 226 ? 29.686 -5.164 -24.412 1.00 85.69 226 SER A O 1
ATOM 1828 N N . GLY A 1 227 ? 31.855 -5.583 -23.992 1.00 81.19 227 GLY A N 1
ATOM 1829 C CA . GLY A 1 227 ? 32.272 -5.606 -25.397 1.00 81.19 227 GLY A CA 1
ATOM 1830 C C . GLY A 1 227 ? 32.471 -4.210 -25.991 1.00 81.19 227 GLY A C 1
ATOM 1831 O O . GLY A 1 227 ? 32.298 -3.189 -25.315 1.00 81.19 227 GLY A O 1
ATOM 1832 N N . GLU A 1 228 ? 32.857 -4.174 -27.263 1.00 79.56 228 GLU A N 1
ATOM 1833 C CA . GLU A 1 228 ? 33.028 -2.928 -28.008 1.00 79.56 228 GLU A CA 1
ATOM 1834 C C . GLU A 1 228 ? 31.683 -2.207 -28.110 1.00 79.56 228 GLU A C 1
ATOM 1836 O O . GLU A 1 228 ? 30.679 -2.824 -28.457 1.00 79.56 228 GLU A O 1
ATOM 1841 N N . PHE A 1 229 ? 31.644 -0.936 -27.700 1.00 75.62 229 PHE A N 1
ATOM 1842 C CA . PHE A 1 229 ? 30.412 -0.146 -27.617 1.00 75.62 229 PHE A CA 1
ATOM 1843 C C . PHE A 1 229 ? 29.217 -0.938 -27.051 1.00 75.62 229 PHE A C 1
ATOM 1845 O O . PHE A 1 229 ? 28.133 -0.889 -27.601 1.00 75.62 229 PHE A O 1
ATOM 1852 N N . GLY A 1 230 ? 29.387 -1.721 -25.979 1.00 77.56 230 GLY A N 1
ATOM 1853 C CA . GLY A 1 230 ? 28.251 -2.392 -25.330 1.00 77.56 230 GLY A CA 1
ATOM 1854 C C . GLY A 1 230 ? 27.563 -3.488 -26.159 1.00 77.56 230 GLY A C 1
ATOM 1855 O O . GLY A 1 230 ? 26.405 -3.796 -25.875 1.00 77.56 230 GLY A O 1
ATOM 1856 N N . LEU A 1 231 ? 28.251 -4.086 -27.142 1.00 78.38 231 LEU A N 1
ATOM 1857 C CA . LEU A 1 231 ? 27.765 -5.206 -27.966 1.00 78.38 231 LEU A CA 1
ATOM 1858 C C . LEU A 1 231 ? 27.128 -6.336 -27.135 1.00 78.38 231 LEU A C 1
ATOM 1860 O O . LEU A 1 231 ? 26.089 -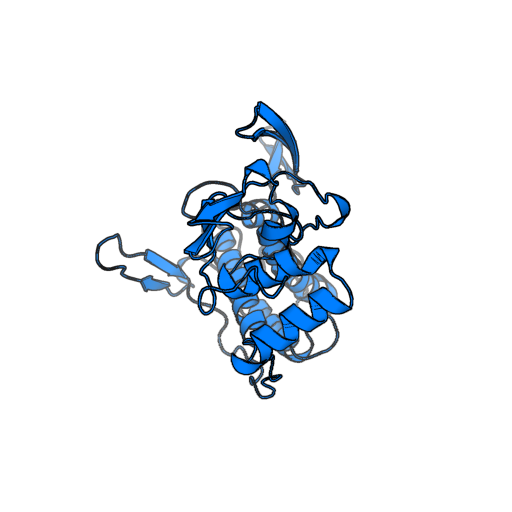6.889 -27.489 1.00 78.38 231 LEU A O 1
ATOM 1864 N N . TYR A 1 232 ? 27.725 -6.648 -25.983 1.00 83.56 232 TYR A N 1
ATOM 1865 C CA . TYR A 1 232 ? 27.257 -7.690 -25.066 1.00 83.56 232 TYR A CA 1
ATOM 1866 C C . TYR A 1 232 ? 26.380 -7.139 -23.931 1.00 83.56 232 TYR A C 1
ATOM 1868 O O . TYR A 1 232 ? 26.132 -7.817 -22.933 1.00 83.56 232 TYR A O 1
ATOM 1876 N N . GLY A 1 233 ? 25.893 -5.907 -24.075 1.00 87.62 233 GLY A N 1
ATOM 1877 C CA . GLY A 1 233 ? 25.035 -5.218 -23.122 1.00 87.62 233 GLY A CA 1
ATOM 1878 C C . GLY A 1 233 ? 25.794 -4.292 -22.173 1.00 87.62 233 GLY A C 1
ATOM 1879 O O . GLY A 1 233 ? 26.914 -3.843 -22.431 1.00 87.62 233 GLY A O 1
ATOM 1880 N N . PHE A 1 234 ? 25.157 -3.983 -21.044 1.00 90.81 234 PHE A N 1
ATOM 1881 C CA . PHE A 1 234 ? 25.674 -3.022 -20.069 1.00 90.81 234 PHE A CA 1
ATOM 1882 C C . PHE A 1 234 ? 25.540 -3.522 -18.640 1.00 90.81 234 PHE A C 1
ATOM 1884 O O . PHE A 1 234 ? 24.561 -4.164 -18.270 1.00 90.81 234 PHE A O 1
ATOM 1891 N N . GLN A 1 235 ? 26.471 -3.115 -17.787 1.00 93.88 235 GLN A N 1
ATOM 1892 C CA . GLN A 1 235 ? 26.275 -3.118 -16.348 1.00 93.88 235 GLN A CA 1
ATOM 1893 C C . GLN A 1 235 ? 25.978 -1.695 -15.871 1.00 93.88 235 GLN A C 1
ATOM 1895 O O . GLN A 1 235 ? 26.749 -0.766 -16.104 1.00 93.88 235 GLN A O 1
ATOM 1900 N N . VAL A 1 236 ? 24.863 -1.527 -15.162 1.00 94.69 236 VAL A N 1
ATOM 1901 C CA . VAL A 1 236 ? 24.401 -0.232 -14.659 1.00 94.69 236 VAL A CA 1
ATOM 1902 C C . VAL A 1 236 ? 24.404 -0.213 -13.133 1.00 94.69 236 VAL A C 1
ATOM 1904 O O . VAL A 1 236 ? 23.870 -1.101 -12.465 1.00 94.69 236 VAL A O 1
ATOM 1907 N N . ILE A 1 237 ? 24.982 0.841 -12.558 1.00 95.44 237 ILE A N 1
ATOM 1908 C CA . ILE A 1 237 ? 25.010 1.111 -11.121 1.00 95.44 237 ILE A CA 1
ATOM 1909 C C . ILE A 1 237 ? 23.811 1.984 -10.738 1.00 95.44 237 ILE A C 1
ATOM 1911 O O . ILE A 1 237 ? 23.807 3.210 -10.927 1.00 95.44 237 ILE A O 1
ATOM 1915 N N . ILE A 1 238 ? 22.825 1.353 -10.102 1.00 93.31 238 ILE A N 1
ATOM 1916 C CA . ILE A 1 238 ? 21.599 1.989 -9.628 1.00 93.31 238 ILE A CA 1
ATOM 1917 C C . ILE A 1 238 ? 21.817 2.522 -8.210 1.00 93.31 238 ILE A C 1
ATOM 1919 O O . ILE A 1 238 ? 21.969 1.769 -7.242 1.00 93.31 238 ILE A O 1
ATOM 1923 N N . LYS A 1 239 ? 21.813 3.848 -8.079 1.00 91.50 239 LYS A N 1
ATOM 1924 C CA . LYS A 1 239 ? 21.926 4.580 -6.810 1.00 91.50 239 LYS A CA 1
ATOM 1925 C C . LYS A 1 239 ? 20.908 5.710 -6.799 1.00 91.50 239 LYS A C 1
ATOM 1927 O O . LYS A 1 239 ? 20.634 6.280 -7.845 1.00 91.50 239 LYS A O 1
ATOM 1932 N N . ASN A 1 240 ? 20.382 6.061 -5.627 1.00 87.62 240 ASN A N 1
ATOM 1933 C CA . ASN A 1 240 ? 19.518 7.233 -5.517 1.00 87.62 240 ASN A CA 1
ATOM 1934 C C . ASN A 1 240 ? 20.381 8.504 -5.539 1.00 87.62 240 ASN A C 1
ATOM 1936 O O . ASN A 1 240 ? 21.036 8.802 -4.539 1.00 87.62 240 ASN A O 1
ATOM 1940 N N . ARG A 1 241 ? 20.434 9.194 -6.682 1.00 86.44 241 ARG A N 1
ATOM 1941 C CA . ARG A 1 241 ? 21.253 10.402 -6.886 1.00 86.44 241 ARG A CA 1
ATOM 1942 C C . ARG A 1 241 ? 20.423 11.686 -6.883 1.00 86.44 241 ARG A C 1
ATOM 1944 O O . ARG A 1 241 ? 20.982 12.758 -6.703 1.00 86.44 241 ARG A O 1
ATOM 1951 N N . ASN A 1 242 ? 19.101 11.563 -6.994 1.00 84.50 242 ASN A N 1
ATOM 1952 C CA . ASN A 1 242 ? 18.133 12.652 -7.033 1.00 84.50 242 ASN A CA 1
ATOM 1953 C C . ASN A 1 242 ? 18.379 13.659 -8.168 1.00 84.50 242 ASN A C 1
ATOM 1955 O O . ASN A 1 242 ? 18.190 14.851 -7.960 1.00 84.50 242 ASN A O 1
ATOM 1959 N N . PHE A 1 243 ? 18.777 13.197 -9.357 1.00 87.94 243 PHE A N 1
ATOM 1960 C CA . PHE A 1 243 ? 19.022 14.087 -10.503 1.00 87.94 243 PHE A CA 1
ATOM 1961 C C . PHE A 1 243 ? 17.767 14.783 -11.033 1.00 87.94 243 PHE A C 1
ATOM 1963 O O . PHE A 1 243 ? 17.873 15.827 -11.663 1.00 87.94 243 PHE A O 1
ATOM 1970 N N . ARG A 1 244 ? 16.590 14.206 -10.773 1.00 84.81 244 ARG A N 1
ATOM 1971 C CA . ARG A 1 244 ? 15.288 14.754 -11.161 1.00 84.81 244 ARG A CA 1
ATOM 1972 C C . ARG A 1 244 ? 14.414 14.965 -9.918 1.00 84.81 244 ARG A C 1
ATOM 1974 O O . ARG A 1 244 ? 13.528 14.145 -9.656 1.00 84.81 244 ARG A O 1
ATOM 1981 N N . PRO A 1 245 ? 14.721 15.963 -9.066 1.00 81.75 245 PRO A N 1
ATOM 1982 C CA . PRO A 1 245 ? 13.976 16.202 -7.832 1.00 81.75 245 PRO A CA 1
ATOM 1983 C C . PRO A 1 245 ? 12.501 16.539 -8.081 1.00 81.75 245 PRO A C 1
ATOM 1985 O O . PRO A 1 245 ? 11.665 16.173 -7.264 1.00 81.75 245 PRO A O 1
ATOM 1988 N N . GLU A 1 246 ? 12.171 17.151 -9.215 1.00 84.25 246 GLU A N 1
ATOM 1989 C CA . GLU A 1 246 ? 10.808 17.483 -9.635 1.00 84.25 246 GLU A CA 1
ATOM 1990 C C . GLU A 1 246 ? 9.946 16.252 -9.951 1.00 84.25 246 G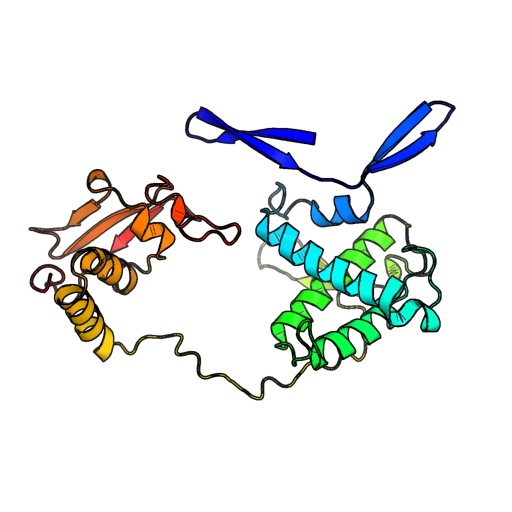LU A C 1
ATOM 1992 O O . GLU A 1 246 ? 8.724 16.334 -9.946 1.00 84.25 246 GLU A O 1
ATOM 1997 N N . LEU A 1 247 ? 10.567 15.094 -10.209 1.00 81.31 247 LEU A N 1
ATOM 1998 C CA . LEU A 1 247 ? 9.853 13.831 -10.425 1.00 81.31 247 LEU A CA 1
ATOM 1999 C C . LEU A 1 247 ? 9.589 13.067 -9.124 1.00 81.31 247 LEU A C 1
ATOM 2001 O O . LEU A 1 247 ? 8.995 11.984 -9.160 1.00 81.31 247 LEU A O 1
ATOM 2005 N N . LYS A 1 248 ? 10.069 13.578 -7.985 1.00 74.69 248 LYS A N 1
ATOM 2006 C CA . LYS A 1 248 ? 9.845 12.945 -6.690 1.00 74.69 248 LYS A CA 1
ATOM 2007 C C . LYS A 1 248 ? 8.427 13.193 -6.219 1.00 74.69 248 LYS A C 1
ATOM 2009 O O . LYS A 1 248 ? 7.987 14.329 -6.103 1.00 74.69 248 LYS A O 1
ATOM 2014 N N . ASP A 1 249 ? 7.757 12.114 -5.846 1.00 71.06 249 ASP A N 1
ATOM 2015 C CA . ASP A 1 249 ? 6.495 12.178 -5.123 1.00 71.06 249 ASP A CA 1
ATOM 2016 C C . ASP A 1 249 ? 6.530 11.282 -3.878 1.00 71.06 249 ASP A C 1
ATOM 2018 O O . ASP A 1 249 ? 7.403 10.422 -3.710 1.00 71.06 249 ASP A O 1
ATOM 2022 N N . ILE A 1 250 ? 5.529 11.453 -3.013 1.00 58.22 250 ILE A N 1
ATOM 2023 C CA . ILE A 1 250 ? 5.314 10.620 -1.816 1.00 58.22 250 ILE A CA 1
ATOM 2024 C C . ILE A 1 250 ? 5.139 9.135 -2.207 1.00 58.22 250 ILE A C 1
ATOM 2026 O O . ILE A 1 250 ? 5.422 8.221 -1.429 1.00 58.22 250 ILE A O 1
ATOM 2030 N N . LYS A 1 251 ? 4.745 8.854 -3.459 1.00 61.62 251 LYS A N 1
ATOM 2031 C CA . LYS A 1 251 ? 4.548 7.496 -3.985 1.00 61.62 251 LYS A CA 1
ATOM 2032 C C . LYS A 1 251 ? 5.855 6.815 -4.412 1.00 61.62 251 LYS A C 1
ATOM 2034 O O . LYS A 1 251 ? 5.797 5.623 -4.755 1.00 61.62 251 LYS A O 1
ATOM 2039 N N . GLY A 1 252 ? 6.994 7.509 -4.335 1.00 63.22 252 GLY A N 1
ATOM 2040 C CA . GLY A 1 252 ? 8.332 7.018 -4.657 1.00 63.22 252 GLY A CA 1
ATOM 2041 C C . GLY A 1 252 ? 8.698 7.115 -6.140 1.00 63.22 252 GLY A C 1
ATOM 2042 O O . GLY A 1 252 ? 9.658 6.464 -6.566 1.00 63.22 252 GLY A O 1
ATOM 2043 N N . LYS A 1 253 ? 7.957 7.889 -6.943 1.00 71.44 253 LYS A N 1
ATOM 2044 C CA . LYS A 1 253 ? 8.352 8.224 -8.319 1.00 71.44 253 LYS A CA 1
ATOM 2045 C C . LYS A 1 253 ? 9.665 9.009 -8.304 1.00 71.44 253 LYS A C 1
ATOM 2047 O O . LYS A 1 253 ? 10.024 9.616 -7.301 1.00 71.44 253 LYS A O 1
ATOM 2052 N N . GLY A 1 254 ? 10.452 8.880 -9.372 1.00 76.12 254 GLY A N 1
ATOM 2053 C CA . GLY A 1 254 ? 11.755 9.550 -9.482 1.00 76.12 254 GLY A CA 1
ATOM 2054 C C . GLY A 1 254 ? 12.839 9.074 -8.500 1.00 76.12 254 GLY A C 1
ATOM 2055 O O . GLY A 1 254 ? 13.930 9.641 -8.489 1.00 76.12 254 GLY A O 1
ATOM 2056 N N . THR A 1 255 ? 12.582 8.038 -7.687 1.00 83.06 255 THR A N 1
ATOM 2057 C CA . THR A 1 255 ? 13.542 7.515 -6.700 1.00 83.06 255 THR A CA 1
ATOM 2058 C C . THR A 1 255 ? 13.909 6.054 -6.944 1.00 83.06 255 THR A C 1
ATOM 2060 O O . THR A 1 255 ? 13.175 5.281 -7.563 1.00 83.06 255 THR A O 1
ATOM 2063 N N . VAL A 1 256 ? 15.066 5.663 -6.409 1.00 83.81 256 VAL A N 1
ATOM 2064 C CA . VAL A 1 256 ? 15.551 4.280 -6.418 1.00 83.81 256 VAL A CA 1
ATOM 2065 C C . VAL A 1 256 ? 15.127 3.576 -5.132 1.00 83.81 256 VAL A C 1
ATOM 2067 O O . VAL A 1 256 ? 15.617 3.910 -4.054 1.00 83.81 256 VAL A O 1
ATOM 2070 N N . LYS A 1 257 ? 14.282 2.544 -5.255 1.00 80.19 257 LYS A N 1
ATOM 2071 C CA . LYS A 1 257 ? 13.849 1.713 -4.115 1.00 80.19 257 LYS A CA 1
ATOM 2072 C C 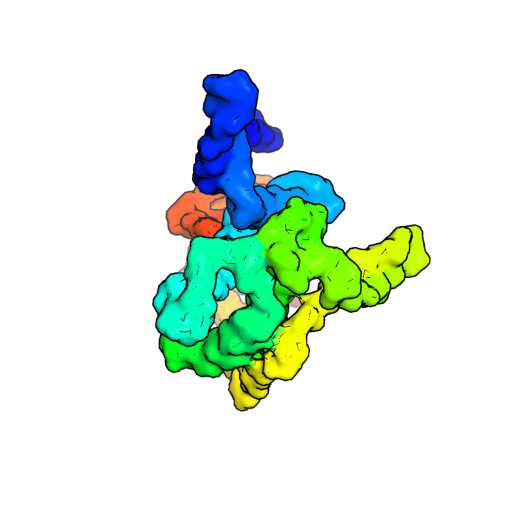. LYS A 1 257 ? 14.969 0.838 -3.549 1.00 80.19 257 LYS A C 1
ATOM 2074 O O . LYS A 1 257 ? 15.068 0.677 -2.339 1.00 80.19 257 LYS A O 1
ATOM 2079 N N . LYS A 1 258 ? 15.796 0.248 -4.419 1.00 84.31 258 LYS A N 1
ATOM 2080 C CA . LYS A 1 258 ? 16.894 -0.646 -4.030 1.00 84.31 258 LYS A CA 1
ATOM 2081 C C . LYS A 1 258 ? 18.144 -0.310 -4.830 1.00 84.31 258 LYS A C 1
ATOM 2083 O O . LYS A 1 258 ? 18.120 -0.318 -6.056 1.00 84.31 258 LYS A O 1
ATOM 2088 N N . ARG A 1 259 ? 19.239 -0.026 -4.125 1.00 90.31 259 ARG A N 1
ATOM 2089 C CA . ARG A 1 259 ? 20.550 0.191 -4.745 1.00 90.31 259 ARG A CA 1
ATOM 2090 C C . ARG A 1 259 ? 21.124 -1.160 -5.169 1.00 90.31 259 ARG A C 1
ATOM 2092 O O . ARG A 1 259 ? 21.095 -2.098 -4.375 1.00 90.31 259 ARG A O 1
ATOM 2099 N N . ARG A 1 260 ? 21.606 -1.270 -6.407 1.00 91.06 260 ARG A N 1
ATOM 2100 C CA . ARG A 1 260 ? 22.140 -2.521 -6.975 1.00 91.06 260 ARG A CA 1
ATOM 2101 C C . ARG A 1 260 ? 22.981 -2.255 -8.219 1.00 91.06 260 ARG A C 1
ATOM 2103 O O . ARG A 1 260 ? 22.893 -1.180 -8.811 1.00 91.06 260 ARG A O 1
ATOM 2110 N N . ARG A 1 261 ? 23.760 -3.256 -8.621 1.00 93.44 261 ARG A N 1
ATOM 2111 C CA . ARG A 1 261 ? 24.240 -3.386 -9.999 1.00 93.44 261 ARG A CA 1
ATOM 2112 C C . ARG A 1 261 ? 23.208 -4.200 -10.773 1.00 93.44 261 ARG A C 1
ATOM 2114 O O . ARG A 1 261 ? 22.690 -5.173 -10.231 1.00 93.44 261 ARG A O 1
ATOM 2121 N N . GLN A 1 262 ? 22.884 -3.779 -11.985 1.00 94.38 262 GLN A N 1
ATOM 2122 C CA . GLN A 1 262 ? 21.908 -4.443 -12.843 1.00 94.38 262 GLN A CA 1
ATOM 2123 C C . GLN A 1 262 ? 22.522 -4.640 -14.226 1.00 94.38 262 GLN A C 1
ATOM 2125 O O . GLN A 1 262 ? 23.104 -3.704 -14.771 1.00 94.38 262 GLN A O 1
ATOM 2130 N N . GLY A 1 263 ? 22.408 -5.854 -14.761 1.00 92.31 263 GLY A N 1
ATOM 2131 C CA . GLY A 1 263 ? 22.726 -6.130 -16.157 1.00 92.31 263 GLY A CA 1
ATOM 2132 C C . GLY A 1 263 ? 21.587 -5.665 -17.059 1.00 92.31 263 GLY A C 1
ATOM 2133 O O . GLY A 1 263 ? 20.418 -5.872 -16.722 1.00 92.31 263 GLY A O 1
ATOM 2134 N N . ILE A 1 264 ? 21.943 -5.026 -18.166 1.00 91.44 264 ILE A N 1
ATOM 2135 C CA . ILE A 1 264 ? 21.077 -4.728 -19.303 1.00 91.44 264 ILE A CA 1
ATOM 2136 C C . ILE A 1 264 ? 21.498 -5.692 -20.401 1.00 91.44 264 ILE A C 1
ATOM 2138 O O . ILE A 1 264 ? 22.654 -5.658 -20.831 1.00 91.44 264 ILE A O 1
ATOM 2142 N N . PHE A 1 265 ? 20.586 -6.563 -20.812 1.00 87.50 265 PHE A N 1
ATOM 2143 C CA . PHE A 1 265 ? 20.900 -7.586 -21.799 1.00 87.50 265 PHE A CA 1
ATOM 2144 C C . PHE A 1 265 ? 20.899 -6.992 -23.211 1.00 87.50 265 PHE A C 1
ATOM 2146 O O . PHE A 1 265 ? 20.088 -6.108 -23.500 1.00 87.50 265 PHE A O 1
ATOM 2153 N N . PRO A 1 266 ? 21.805 -7.439 -24.093 1.00 80.50 266 PRO A N 1
ATOM 2154 C CA . PRO A 1 266 ? 21.758 -7.044 -25.489 1.00 80.50 266 PRO A CA 1
ATOM 2155 C C . PRO A 1 266 ? 20.520 -7.657 -26.151 1.00 80.50 266 PRO A C 1
ATOM 2157 O O . PRO A 1 266 ? 20.091 -8.758 -25.802 1.00 80.50 266 PRO A O 1
ATOM 2160 N N . PHE A 1 267 ? 19.968 -6.961 -27.140 1.00 70.56 267 PHE A N 1
ATOM 2161 C CA . PHE A 1 267 ? 18.971 -7.524 -28.042 1.00 70.56 267 PHE A CA 1
ATOM 2162 C C . PHE A 1 267 ? 19.642 -7.782 -29.387 1.00 70.56 267 PHE A C 1
ATOM 2164 O O . PHE A 1 267 ? 20.142 -6.845 -30.004 1.00 70.56 267 PHE A O 1
ATOM 2171 N N . ASN A 1 268 ? 19.723 -9.054 -29.790 1.00 63.31 268 ASN A N 1
ATOM 2172 C CA . ASN A 1 268 ? 20.361 -9.514 -31.032 1.00 63.31 268 ASN A CA 1
ATOM 2173 C C . ASN A 1 268 ? 21.783 -8.963 -31.290 1.00 63.31 268 ASN A C 1
ATOM 2175 O O . ASN A 1 268 ? 22.199 -8.859 -32.433 1.00 63.31 268 ASN A O 1
ATOM 2179 N N . GLY A 1 269 ? 22.533 -8.603 -30.241 1.00 58.03 269 GLY A N 1
ATOM 2180 C CA . GLY A 1 269 ? 23.888 -8.052 -30.372 1.00 58.03 269 GLY A CA 1
ATOM 2181 C C . GLY A 1 269 ? 23.970 -6.599 -30.860 1.00 58.03 269 GLY A C 1
ATOM 2182 O O . GLY A 1 269 ? 25.067 -6.076 -30.954 1.00 58.03 269 GLY A O 1
ATOM 2183 N N . GLU A 1 270 ? 22.855 -5.905 -31.116 1.00 56.03 270 GLU A N 1
ATOM 2184 C CA . GLU A 1 270 ? 22.860 -4.613 -31.833 1.00 56.03 270 GLU A CA 1
ATOM 2185 C C . GLU A 1 270 ? 22.090 -3.494 -31.116 1.00 56.03 270 GLU A C 1
ATOM 2187 O O . GLU A 1 270 ? 21.587 -2.558 -31.736 1.00 56.03 270 GLU A O 1
ATOM 2192 N N . LEU A 1 271 ? 22.015 -3.537 -29.781 1.00 57.56 271 LEU A N 1
ATOM 2193 C CA . LEU A 1 271 ? 21.272 -2.535 -29.000 1.00 57.56 271 LEU A CA 1
ATOM 2194 C C . LEU A 1 271 ? 21.696 -1.081 -29.307 1.00 57.56 271 LEU A C 1
ATOM 2196 O O . LEU A 1 271 ? 20.882 -0.170 -29.180 1.00 57.56 271 LEU A O 1
ATOM 2200 N N . LEU A 1 272 ? 22.956 -0.877 -29.704 1.00 53.19 272 LEU A N 1
ATOM 2201 C CA . LEU A 1 272 ? 23.531 0.425 -30.048 1.00 53.19 272 LEU A CA 1
ATOM 2202 C C . LEU A 1 272 ? 23.676 0.700 -31.549 1.00 53.19 272 LEU A C 1
ATOM 2204 O O . LEU A 1 272 ? 24.035 1.812 -31.901 1.00 53.19 272 LEU A O 1
ATOM 2208 N N . GLN A 1 273 ? 23.397 -0.252 -32.442 1.00 55.34 273 GLN A N 1
ATOM 2209 C CA . GLN A 1 273 ? 23.325 0.095 -33.871 1.00 55.34 273 GLN A CA 1
ATOM 2210 C C . GLN A 1 273 ? 21.995 0.788 -34.213 1.00 55.34 273 GLN A C 1
ATOM 2212 O O . GLN A 1 273 ? 21.894 1.492 -35.212 1.00 55.34 273 GLN A O 1
ATOM 2217 N N . LEU A 1 274 ? 20.980 0.609 -33.361 1.00 53.31 274 LEU A N 1
ATOM 2218 C CA . LEU A 1 274 ? 19.632 1.163 -33.517 1.00 53.31 274 LEU A CA 1
ATOM 2219 C C . LEU A 1 274 ? 19.406 2.513 -32.800 1.00 53.31 274 LEU A C 1
ATOM 2221 O O . LEU A 1 274 ? 18.328 3.089 -32.956 1.00 53.31 274 LEU A O 1
ATOM 2225 N N . LEU A 1 275 ? 20.365 2.993 -31.994 1.00 53.88 275 LEU A N 1
ATOM 2226 C CA . LEU A 1 275 ? 20.290 4.208 -31.160 1.00 53.88 275 LEU A CA 1
ATOM 2227 C C . LEU A 1 275 ? 21.537 5.076 -31.363 1.00 53.88 275 LEU A C 1
ATOM 2229 O O . LEU A 1 275 ? 21.392 6.288 -31.647 1.00 53.88 275 LEU A O 1
#